Protein AF-A0A0D1L1V8-F1 (afdb_monomer_lite)

InterPro domains:
  IPR001387 Cro/C1-type, helix-turn-helix domain [PS50943] (7-38)

pLDDT: mean 71.62, std 12.86, range [29.0, 87.25]

Foldseek 3Di:
DPPLVVVVVCVVVCVDVDDAPVNQLVVCVVVVNDNVCSQVVCVVVVHHDPVRVVVVVVVVVVVVVVVLVPDPVNVVVVLVVVVVVVCVVCVVVCVPCVPVVCVVVVVVVVVVVVVQVVVCVPVVVNVSVVVVVVVVVLVVVCVVDVVSVSVVVVVVVDPVVPQDPVSVVVVVVVVQVVVCVVVVHDGPVRDDDDDDDDDD

Sequence (200 aa):
MANQTHTLCQIENNRNKQPDYDTLYKIFQKLGIEEERIEDYLDHFGYWSPEKWEHAEAEAQKERQKQLYNDPSYIERELKYLDNDVVSRNRSRISNNGFDLIKEKSNEYMGEVAEVLENIVYEPSGKGFEIVSGLNKLTGEMILNKQLFNFTSKLFNSDLPRLDEQGMLKVLKTVIEETNRINKEKTAFGKPKKLSHLKV

Organism: Bacillus subtilis (NCBI:txid1423)

Radius of gyration: 30.21 Å; chains: 1; bounding box: 62×62×76 Å

Structure (mmCIF, N/CA/C/O backbone):
data_AF-A0A0D1L1V8-F1
#
_entry.id   AF-A0A0D1L1V8-F1
#
loop_
_atom_site.group_PDB
_atom_site.id
_atom_site.type_symbol
_atom_site.label_atom_id
_atom_site.label_alt_id
_atom_site.label_comp_id
_atom_site.label_asym_id
_atom_site.label_entity_id
_atom_site.label_seq_id
_atom_site.pdbx_PDB_ins_code
_atom_site.Cartn_x
_atom_site.Cartn_y
_atom_site.Cartn_z
_atom_site.occupancy
_atom_site.B_iso_or_equiv
_atom_site.auth_seq_id
_atom_site.auth_comp_id
_atom_site.auth_asym_id
_atom_site.auth_atom_id
_atom_site.pdbx_PDB_model_num
ATOM 1 N N . MET A 1 1 ? 18.959 6.916 -57.633 1.00 43.72 1 MET A N 1
ATOM 2 C CA . MET A 1 1 ? 20.253 6.354 -57.176 1.00 43.72 1 MET A CA 1
ATOM 3 C C . MET A 1 1 ? 21.338 7.406 -56.886 1.00 43.72 1 MET A C 1
ATOM 5 O O . MET A 1 1 ? 22.269 7.067 -56.176 1.00 43.72 1 MET A O 1
ATOM 9 N N . ALA A 1 2 ? 21.229 8.670 -57.331 1.00 43.06 2 ALA A N 1
ATOM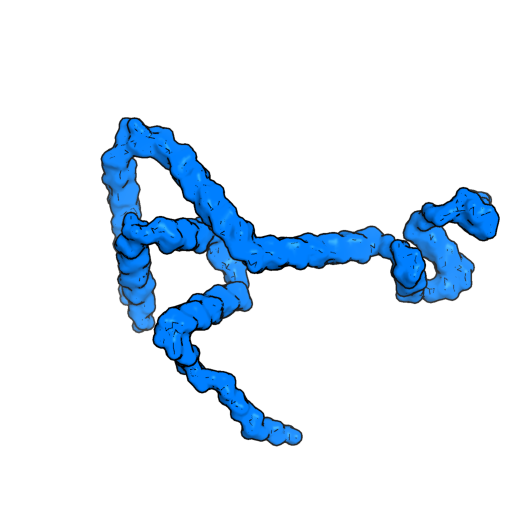 10 C CA . ALA A 1 2 ? 22.287 9.684 -57.155 1.00 43.06 2 ALA A CA 1
ATOM 11 C C . ALA A 1 2 ? 22.469 10.257 -55.724 1.00 43.06 2 ALA A C 1
ATOM 13 O O . ALA A 1 2 ? 23.557 10.712 -55.391 1.00 43.06 2 ALA A O 1
ATOM 14 N N . ASN A 1 3 ? 21.451 10.209 -54.855 1.00 52.06 3 ASN A N 1
ATOM 15 C CA . ASN A 1 3 ? 21.513 10.860 -53.532 1.00 52.06 3 ASN A CA 1
ATOM 16 C C . ASN A 1 3 ? 22.303 10.096 -52.456 1.00 52.06 3 ASN A C 1
ATOM 18 O O . ASN A 1 3 ? 22.730 10.704 -51.486 1.00 52.06 3 ASN A O 1
ATOM 22 N N . GLN A 1 4 ? 22.495 8.782 -52.593 1.00 50.72 4 GLN A N 1
ATOM 23 C CA . GLN A 1 4 ? 23.016 7.946 -51.497 1.00 50.72 4 GLN A CA 1
ATOM 24 C C . GLN A 1 4 ? 24.534 7.724 -51.566 1.00 50.72 4 GLN A C 1
ATOM 26 O O . GLN A 1 4 ? 25.177 7.577 -50.531 1.00 50.72 4 GLN A O 1
ATOM 31 N N . THR A 1 5 ? 25.128 7.754 -52.764 1.00 56.59 5 THR A N 1
ATOM 32 C CA . THR A 1 5 ? 26.592 7.709 -52.951 1.00 56.59 5 THR A CA 1
ATOM 33 C C . THR A 1 5 ? 27.258 8.961 -52.375 1.00 56.59 5 THR A C 1
ATOM 35 O O . THR A 1 5 ? 28.349 8.901 -51.820 1.00 56.59 5 THR A O 1
ATOM 38 N N . HIS A 1 6 ? 26.551 10.092 -52.436 1.00 58.16 6 HIS A N 1
ATOM 39 C CA . HIS A 1 6 ? 26.976 11.356 -51.847 1.00 58.16 6 HIS A CA 1
ATOM 40 C C . HIS A 1 6 ? 27.086 11.276 -50.313 1.00 58.16 6 HIS A C 1
ATOM 42 O O . HIS A 1 6 ? 28.044 11.791 -49.746 1.00 58.16 6 HIS A O 1
ATOM 48 N N . THR A 1 7 ? 26.162 10.576 -49.645 1.00 59.59 7 THR A N 1
ATOM 49 C CA . THR A 1 7 ? 26.155 10.419 -48.181 1.00 59.59 7 THR A CA 1
ATOM 50 C C . THR A 1 7 ? 27.310 9.551 -47.679 1.00 59.59 7 THR A C 1
ATOM 52 O O . THR A 1 7 ? 27.953 9.915 -46.697 1.00 59.59 7 THR A O 1
ATOM 55 N N . LEU A 1 8 ? 27.633 8.453 -48.375 1.00 61.72 8 LEU A N 1
ATOM 56 C CA . LEU A 1 8 ? 28.762 7.586 -48.014 1.00 61.72 8 LEU A CA 1
ATOM 57 C C . LEU A 1 8 ? 30.096 8.339 -48.138 1.00 61.72 8 LEU A C 1
ATOM 59 O O . LEU A 1 8 ? 30.871 8.393 -47.186 1.00 61.72 8 LEU A O 1
ATOM 63 N N . CYS A 1 9 ? 30.301 9.046 -49.256 1.00 60.50 9 CYS A N 1
ATOM 64 C CA . CYS A 1 9 ? 31.481 9.887 -49.444 1.00 60.50 9 CYS A CA 1
ATOM 65 C C . CYS A 1 9 ? 31.561 11.035 -48.424 1.00 60.50 9 CYS A C 1
ATOM 67 O O . CYS A 1 9 ? 32.656 11.474 -48.084 1.00 60.50 9 CYS A O 1
ATOM 69 N N . GLN A 1 10 ? 30.436 11.562 -47.930 1.00 65.38 10 GLN A N 1
ATOM 70 C CA . GLN A 1 10 ? 30.446 12.582 -46.877 1.00 65.38 10 GLN A CA 1
ATOM 71 C C . GLN A 1 10 ? 30.872 12.025 -45.515 1.00 65.38 10 GLN A C 1
ATOM 73 O O . GLN A 1 10 ? 31.539 12.741 -44.768 1.00 65.38 10 GLN A O 1
ATOM 78 N N . ILE A 1 11 ? 30.519 10.778 -45.200 1.00 64.75 11 ILE A N 1
ATOM 79 C CA . ILE A 1 11 ? 30.958 10.094 -43.977 1.00 64.75 11 ILE A CA 1
ATOM 80 C C . ILE A 1 11 ? 32.455 9.763 -44.076 1.00 64.75 11 ILE A C 1
ATOM 82 O O . ILE A 1 11 ? 33.219 10.144 -43.194 1.00 64.75 11 ILE A O 1
ATOM 86 N N . GLU A 1 12 ? 32.901 9.170 -45.188 1.00 67.06 12 GLU A N 1
ATOM 87 C CA . GLU A 1 12 ? 34.315 8.823 -45.425 1.00 67.06 12 GLU A CA 1
ATOM 88 C C . GLU A 1 12 ? 35.240 10.050 -45.416 1.00 67.06 12 GLU A C 1
ATOM 90 O O . GLU A 1 12 ? 36.349 10.000 -44.888 1.00 67.06 12 GLU A O 1
ATOM 95 N N . ASN A 1 13 ? 34.768 11.188 -45.939 1.00 68.56 13 ASN A N 1
ATOM 96 C CA . ASN A 1 13 ? 35.508 12.455 -45.925 1.00 68.56 13 ASN A CA 1
ATOM 97 C C . ASN A 1 13 ? 35.309 13.274 -44.637 1.00 68.56 13 ASN A C 1
ATOM 99 O O . ASN A 1 13 ? 35.667 14.454 -44.600 1.00 68.56 13 ASN A O 1
ATOM 103 N N . ASN A 1 14 ? 34.720 12.687 -43.588 1.00 62.44 14 ASN A N 1
ATOM 104 C CA . ASN A 1 14 ? 34.533 13.310 -42.274 1.00 62.44 14 ASN A CA 1
ATOM 105 C C . ASN A 1 14 ? 33.688 14.609 -42.299 1.00 62.44 14 ASN A C 1
ATOM 107 O O . ASN A 1 14 ? 33.800 15.473 -41.421 1.00 62.44 14 ASN A O 1
ATOM 111 N N . ARG A 1 15 ? 32.852 14.768 -43.336 1.00 65.81 15 ARG A N 1
ATOM 112 C CA . ARG A 1 15 ? 31.929 15.900 -43.537 1.00 65.81 15 ARG A CA 1
ATOM 113 C C . ARG A 1 15 ? 30.574 15.667 -42.874 1.00 65.81 15 ARG A C 1
ATOM 115 O O . ARG A 1 15 ? 29.926 16.639 -42.504 1.00 65.81 15 ARG A O 1
ATOM 122 N N . ASN A 1 16 ? 30.175 14.409 -42.688 1.00 66.06 16 ASN A N 1
ATOM 123 C CA . ASN A 1 16 ? 29.050 14.025 -41.843 1.00 66.06 16 ASN A CA 1
ATOM 124 C C . ASN A 1 16 ? 29.568 13.250 -40.622 1.00 66.06 16 ASN A C 1
ATOM 126 O O . ASN A 1 16 ? 29.904 12.075 -40.729 1.00 66.06 16 ASN A O 1
ATOM 130 N N . LYS A 1 17 ? 29.675 13.937 -39.479 1.00 62.56 17 LYS A N 1
ATOM 131 C CA . LYS A 1 17 ? 30.285 13.399 -38.249 1.00 62.56 17 LYS A CA 1
ATOM 132 C C . LYS A 1 17 ? 29.305 12.639 -37.351 1.00 62.56 17 LYS A C 1
ATOM 134 O O . LYS A 1 17 ? 29.746 12.008 -36.398 1.00 62.56 17 LYS A O 1
ATOM 139 N N . GLN A 1 18 ? 28.005 12.736 -37.624 1.00 68.19 18 GLN A N 1
ATOM 140 C CA . GLN A 1 18 ? 26.939 12.089 -36.854 1.00 68.19 18 GLN A CA 1
ATOM 141 C C . GLN A 1 18 ? 25.838 11.608 -37.810 1.00 68.19 18 GLN A C 1
ATOM 143 O O . GLN A 1 18 ? 24.783 12.235 -37.904 1.00 68.19 18 GLN A O 1
ATOM 148 N N . PRO A 1 19 ? 26.096 10.549 -38.592 1.00 74.12 19 PRO A N 1
ATOM 149 C CA . PRO A 1 19 ? 25.052 9.931 -39.398 1.00 74.12 19 PRO A CA 1
ATOM 150 C C . PRO A 1 19 ? 23.972 9.323 -38.490 1.00 74.12 19 PRO A C 1
ATOM 152 O O . PRO A 1 19 ? 24.285 8.718 -37.470 1.00 74.12 19 PRO A O 1
ATOM 155 N N . ASP A 1 20 ? 22.702 9.495 -38.854 1.00 77.88 20 ASP A N 1
ATOM 156 C CA . ASP A 1 20 ? 21.581 8.886 -38.132 1.00 77.88 20 ASP A CA 1
ATOM 157 C C . ASP A 1 20 ? 21.538 7.354 -38.301 1.00 77.88 20 ASP A C 1
ATOM 159 O O . ASP A 1 20 ? 22.149 6.787 -39.216 1.00 77.88 20 ASP A O 1
ATOM 163 N N . TYR A 1 21 ? 20.807 6.685 -37.399 1.00 80.56 21 TYR A N 1
ATOM 164 C CA . TYR A 1 21 ? 20.661 5.225 -37.364 1.00 80.56 21 TYR A CA 1
ATOM 165 C C . TYR A 1 21 ? 20.204 4.663 -38.720 1.00 80.56 21 TYR A C 1
ATOM 167 O O . TYR A 1 21 ? 20.833 3.744 -39.239 1.00 80.56 21 TYR A O 1
ATOM 175 N N . ASP A 1 22 ? 19.189 5.261 -39.352 1.00 80.88 22 ASP A N 1
ATOM 176 C CA . ASP A 1 22 ? 18.642 4.802 -40.638 1.00 80.88 22 ASP A CA 1
ATOM 177 C C . ASP A 1 22 ? 19.660 4.896 -41.779 1.00 80.88 22 ASP A C 1
ATOM 179 O O . ASP A 1 22 ? 19.696 4.057 -42.687 1.00 80.88 22 ASP A O 1
ATOM 183 N N . THR A 1 23 ? 20.478 5.946 -41.762 1.00 79.25 23 THR A N 1
ATOM 184 C CA . THR A 1 23 ? 21.546 6.165 -42.731 1.00 79.25 23 THR A CA 1
ATOM 185 C C . THR A 1 23 ? 22.629 5.107 -42.574 1.00 79.25 23 THR A C 1
ATOM 187 O O . THR A 1 23 ? 23.043 4.522 -43.576 1.00 79.25 23 THR A O 1
ATOM 190 N N . LEU A 1 24 ? 23.051 4.811 -41.344 1.00 81.44 24 LEU A N 1
ATOM 191 C CA . LEU A 1 24 ? 24.026 3.755 -41.077 1.00 81.44 24 LEU A CA 1
ATOM 192 C C . LEU A 1 24 ? 23.462 2.369 -41.403 1.00 81.44 24 LEU A C 1
ATOM 194 O O . LEU A 1 24 ? 24.117 1.602 -42.102 1.00 81.44 24 LEU A O 1
ATOM 198 N N . TYR A 1 25 ? 22.225 2.073 -41.016 1.00 83.56 25 TYR A N 1
ATOM 199 C CA . TYR A 1 25 ? 21.565 0.801 -41.305 1.00 83.56 25 TYR A CA 1
ATOM 200 C C . TYR A 1 25 ? 21.569 0.485 -42.810 1.00 83.56 25 TYR A C 1
ATOM 202 O O . TYR A 1 25 ? 22.018 -0.578 -43.243 1.00 83.56 25 TYR A O 1
ATOM 210 N N . LYS A 1 26 ? 21.198 1.466 -43.644 1.00 83.44 26 LYS A N 1
ATOM 211 C CA . LYS A 1 26 ? 21.222 1.346 -45.115 1.00 83.44 26 LYS A CA 1
ATOM 212 C C . LYS A 1 26 ? 22.632 1.187 -45.689 1.00 83.44 26 LYS A C 1
ATOM 214 O O . LYS A 1 26 ? 22.791 0.603 -46.762 1.00 83.44 26 LYS A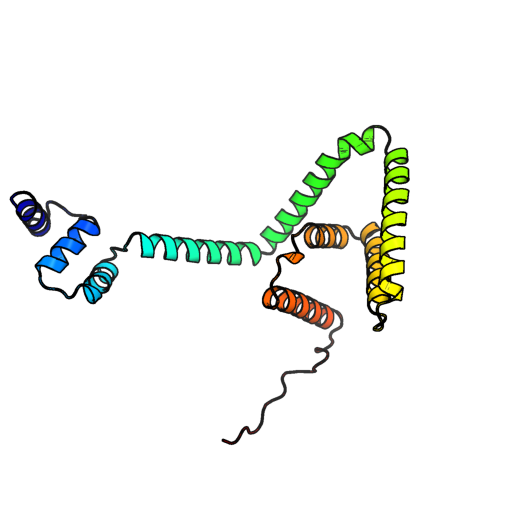 O 1
ATOM 219 N N . ILE A 1 27 ? 23.652 1.731 -45.026 1.00 83.31 27 ILE A N 1
ATOM 220 C CA . ILE A 1 27 ? 25.057 1.560 -45.420 1.00 83.31 27 ILE A CA 1
ATOM 221 C C . ILE A 1 27 ? 25.511 0.132 -45.118 1.00 83.31 27 ILE A C 1
ATOM 223 O O . ILE A 1 27 ? 26.043 -0.529 -46.007 1.00 83.31 27 ILE A O 1
ATOM 227 N N . PHE A 1 28 ? 25.245 -0.368 -43.911 1.00 83.38 28 PHE A N 1
ATOM 228 C CA . PHE A 1 28 ? 25.599 -1.725 -43.492 1.00 83.38 28 PHE A CA 1
ATOM 229 C C . PHE A 1 28 ? 24.910 -2.791 -44.362 1.00 83.38 28 PHE A C 1
ATOM 231 O O . PHE A 1 28 ? 25.573 -3.731 -44.803 1.00 83.38 28 PHE A O 1
ATOM 238 N N . GLN A 1 29 ? 23.638 -2.583 -44.733 1.00 85.44 29 GLN A N 1
ATOM 239 C CA . GLN A 1 29 ? 22.932 -3.439 -45.698 1.00 85.44 29 GLN A CA 1
ATOM 240 C C . GLN A 1 29 ? 23.654 -3.503 -47.054 1.00 85.44 29 GLN A C 1
ATOM 242 O O . GLN A 1 29 ? 23.808 -4.571 -47.642 1.00 85.44 29 GLN A O 1
ATOM 247 N N . LYS A 1 30 ? 24.137 -2.363 -47.564 1.00 82.88 30 LYS A N 1
ATOM 248 C CA . LYS A 1 30 ? 24.851 -2.301 -48.852 1.00 82.88 30 LYS A CA 1
ATOM 249 C C . LYS A 1 30 ? 26.265 -2.867 -48.803 1.00 82.88 30 LYS A C 1
ATOM 251 O O . LYS A 1 30 ? 26.760 -3.314 -49.832 1.00 82.88 30 LYS A O 1
ATOM 256 N N . LEU A 1 31 ? 26.900 -2.845 -47.634 1.00 82.19 31 LEU A N 1
ATOM 257 C CA . LEU A 1 31 ? 28.186 -3.501 -47.394 1.00 82.19 31 LEU A CA 1
ATOM 258 C C . LEU A 1 31 ? 28.056 -5.033 -47.321 1.00 82.19 31 LEU A C 1
ATOM 260 O O . LEU A 1 31 ? 29.070 -5.719 -47.224 1.00 82.19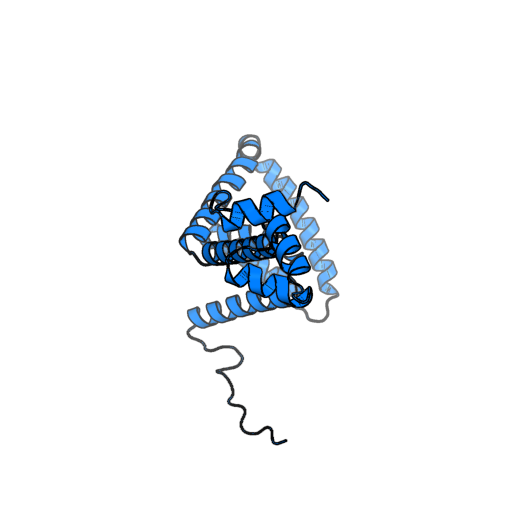 31 LEU A O 1
ATOM 264 N N . GLY A 1 32 ? 26.832 -5.568 -47.411 1.00 83.12 32 GLY A N 1
ATOM 265 C CA . GLY A 1 32 ? 26.564 -7.004 -47.422 1.00 83.12 32 GLY A CA 1
ATOM 266 C C . GLY A 1 32 ? 26.578 -7.634 -46.033 1.00 83.12 32 GLY A C 1
ATOM 267 O O . GLY A 1 32 ? 26.786 -8.838 -45.918 1.00 83.12 32 GLY A O 1
ATOM 268 N N . ILE A 1 33 ? 26.392 -6.832 -44.982 1.00 85.50 33 ILE A N 1
ATOM 269 C CA . ILE A 1 33 ? 26.249 -7.346 -43.621 1.00 85.50 33 ILE A CA 1
ATOM 270 C C . ILE A 1 33 ? 24.843 -7.931 -43.484 1.00 85.50 33 ILE A C 1
ATOM 272 O O . ILE A 1 33 ? 23.864 -7.314 -43.902 1.00 85.50 33 ILE A O 1
ATOM 276 N N . GLU A 1 34 ? 24.760 -9.136 -42.925 1.00 85.06 34 GLU A N 1
ATOM 277 C CA . GLU A 1 34 ? 23.497 -9.827 -42.660 1.00 85.06 34 GLU A CA 1
ATOM 278 C C . GLU A 1 34 ? 22.595 -8.956 -41.786 1.00 85.06 34 GLU A C 1
ATOM 280 O O . GLU A 1 34 ? 23.047 -8.448 -40.762 1.00 85.06 34 GLU A O 1
ATOM 285 N N . GLU A 1 35 ? 21.331 -8.796 -42.184 1.00 80.75 35 GLU A N 1
ATOM 286 C CA . GLU A 1 35 ? 20.365 -7.885 -41.552 1.00 80.75 35 GLU A CA 1
ATOM 287 C C . GLU A 1 35 ? 20.245 -8.109 -40.038 1.00 80.75 35 GLU A C 1
ATOM 289 O O . GLU A 1 35 ? 20.251 -7.152 -39.266 1.00 80.75 35 GLU A O 1
ATOM 294 N N . GLU A 1 36 ? 20.279 -9.376 -39.619 1.00 83.31 36 GLU A N 1
ATOM 295 C CA . GLU A 1 36 ? 20.257 -9.809 -38.216 1.00 83.31 36 GLU A CA 1
ATOM 296 C C . GLU A 1 36 ? 21.451 -9.294 -37.397 1.00 83.31 36 GLU A C 1
ATOM 298 O O . GLU A 1 36 ? 21.355 -9.151 -36.184 1.00 83.31 36 GLU A O 1
ATOM 303 N N . ARG A 1 37 ? 22.580 -8.994 -38.047 1.00 82.56 37 ARG A N 1
ATOM 304 C CA . ARG A 1 37 ? 23.826 -8.561 -37.398 1.00 82.56 37 ARG A CA 1
ATOM 305 C C . ARG A 1 37 ? 24.032 -7.055 -37.448 1.00 82.56 37 ARG A C 1
ATOM 307 O O . ARG A 1 37 ? 24.871 -6.535 -36.717 1.00 82.56 37 ARG A O 1
ATOM 314 N N . ILE A 1 38 ? 23.311 -6.347 -38.319 1.00 83.44 38 ILE A N 1
ATOM 315 C CA . ILE A 1 38 ? 23.458 -4.895 -38.490 1.00 83.44 38 ILE A CA 1
ATOM 316 C C . ILE A 1 38 ? 23.168 -4.175 -37.173 1.00 83.44 38 ILE A C 1
ATOM 318 O O . ILE A 1 38 ? 23.932 -3.293 -36.786 1.00 83.44 38 ILE A O 1
ATOM 322 N N . GLU A 1 39 ? 22.118 -4.585 -36.461 1.00 80.69 39 GLU A N 1
ATOM 323 C CA . GLU A 1 39 ? 21.771 -4.015 -35.158 1.00 80.69 39 GLU A CA 1
ATOM 324 C C . GLU A 1 39 ? 22.901 -4.141 -34.132 1.00 80.69 39 GLU A C 1
ATOM 326 O O . GLU A 1 39 ? 23.194 -3.167 -33.441 1.00 80.69 39 GLU A O 1
ATOM 331 N N . ASP A 1 40 ? 23.564 -5.297 -34.056 1.00 81.62 40 ASP A N 1
ATOM 332 C CA . ASP A 1 40 ? 24.667 -5.531 -33.115 1.00 81.62 40 ASP A CA 1
ATOM 333 C C . ASP A 1 40 ? 25.860 -4.616 -33.405 1.00 81.62 40 ASP A C 1
ATOM 335 O O . ASP A 1 40 ? 26.500 -4.087 -32.492 1.00 81.62 40 ASP A O 1
ATOM 339 N N . TYR A 1 41 ? 26.156 -4.394 -34.688 1.00 81.38 41 TYR A N 1
ATOM 340 C CA . TYR A 1 41 ? 27.206 -3.465 -35.088 1.00 81.38 41 TYR A CA 1
ATOM 341 C C . TYR A 1 41 ? 26.841 -2.017 -34.760 1.00 81.38 41 TYR A C 1
ATOM 343 O O . TYR A 1 41 ? 27.686 -1.285 -34.249 1.00 81.38 41 TYR A O 1
ATOM 351 N N . LEU A 1 42 ? 25.605 -1.594 -35.031 1.00 83.06 42 LEU A N 1
ATOM 352 C CA . LEU A 1 42 ? 25.153 -0.234 -34.725 1.00 83.06 42 LEU A CA 1
ATOM 353 C C . LEU A 1 42 ? 25.165 0.037 -33.216 1.00 83.06 42 LEU A C 1
ATOM 355 O O . LEU A 1 42 ? 25.657 1.084 -32.793 1.00 83.06 42 LEU A O 1
ATOM 359 N N . ASP A 1 43 ? 24.735 -0.936 -32.413 1.00 79.56 43 ASP A N 1
ATOM 360 C CA . ASP A 1 43 ? 24.774 -0.885 -30.950 1.00 79.56 43 ASP A CA 1
ATOM 361 C C . ASP A 1 43 ? 26.215 -0.747 -30.428 1.00 79.56 43 ASP A C 1
ATOM 363 O O . ASP A 1 43 ? 26.503 0.121 -29.605 1.00 79.56 43 ASP A O 1
ATOM 367 N N . HIS A 1 44 ? 27.166 -1.501 -31.000 1.00 81.19 44 HIS A N 1
ATOM 368 C CA . HIS A 1 44 ? 28.592 -1.385 -30.664 1.00 81.19 44 HIS A CA 1
ATOM 369 C C . HIS A 1 44 ? 29.157 0.029 -30.886 1.00 81.19 44 HIS A C 1
ATOM 371 O O . HIS A 1 44 ? 30.034 0.473 -30.142 1.00 81.19 44 HIS A O 1
ATOM 377 N N . PHE A 1 45 ? 28.648 0.751 -31.887 1.00 78.19 45 PHE A N 1
ATOM 378 C CA . PHE A 1 45 ? 29.028 2.137 -32.172 1.00 78.19 45 PHE A CA 1
ATOM 379 C C . PHE A 1 45 ? 28.168 3.182 -31.437 1.00 78.19 45 PHE A C 1
ATOM 381 O O . PHE A 1 45 ? 28.372 4.380 -31.642 1.00 78.19 45 PHE A O 1
ATOM 388 N N . GLY A 1 46 ? 27.244 2.758 -30.569 1.00 72.62 46 GLY A N 1
ATOM 389 C CA . GLY A 1 46 ? 26.380 3.637 -29.777 1.00 72.62 46 GLY A CA 1
ATOM 390 C C . GLY A 1 46 ? 25.156 4.176 -30.523 1.00 72.62 46 GLY A C 1
ATOM 391 O O . GLY A 1 46 ? 24.567 5.164 -30.088 1.00 72.62 46 GLY A O 1
ATOM 392 N N . TYR A 1 47 ? 24.771 3.554 -31.641 1.00 79.00 47 TYR A N 1
ATOM 393 C CA . TYR A 1 47 ? 23.578 3.904 -32.410 1.00 79.00 47 TYR A CA 1
ATOM 394 C C . TYR A 1 47 ? 22.467 2.897 -32.124 1.00 79.00 47 TYR A C 1
ATOM 396 O O . TYR A 1 47 ? 22.424 1.807 -32.689 1.00 79.00 47 TYR A O 1
ATOM 404 N N . TRP A 1 48 ? 21.552 3.270 -31.235 1.00 76.69 48 TRP A N 1
ATOM 405 C CA . TRP A 1 48 ? 20.395 2.444 -30.901 1.00 76.69 48 TRP A CA 1
ATOM 406 C C . TRP A 1 48 ? 19.231 2.705 -31.848 1.00 76.69 48 TRP A C 1
ATOM 408 O O . TRP A 1 48 ? 18.987 3.846 -32.249 1.00 76.69 48 TRP A O 1
ATOM 418 N N . SER A 1 49 ? 18.486 1.644 -32.156 1.00 76.19 49 SER A N 1
ATOM 419 C CA . SER A 1 49 ? 17.197 1.776 -32.823 1.00 76.19 49 SER A CA 1
ATOM 420 C C . SER A 1 49 ? 16.213 2.536 -31.923 1.00 76.19 49 SER A C 1
ATOM 422 O O . SER A 1 49 ? 16.356 2.516 -30.693 1.00 76.19 49 SER A O 1
ATOM 424 N N . PRO A 1 50 ? 15.198 3.200 -32.501 1.00 72.69 50 PRO A N 1
ATOM 425 C CA . PRO A 1 50 ? 14.135 3.836 -31.724 1.00 72.69 50 PRO A CA 1
ATOM 426 C C . PRO A 1 50 ? 13.476 2.878 -30.717 1.00 72.69 50 PRO A C 1
ATOM 428 O O . PRO A 1 50 ? 13.254 3.249 -29.569 1.00 72.69 50 PRO A O 1
ATOM 431 N N . GLU A 1 51 ? 13.263 1.617 -31.102 1.00 72.69 51 GLU A N 1
ATOM 432 C CA . GLU A 1 51 ? 12.681 0.589 -30.228 1.00 72.69 51 GLU A CA 1
ATOM 433 C C . GLU A 1 51 ? 13.589 0.247 -29.033 1.00 72.69 51 GLU A C 1
ATOM 435 O O . GLU A 1 51 ? 13.115 0.140 -27.898 1.00 72.69 51 GLU A O 1
ATOM 440 N N . LYS A 1 52 ? 14.910 0.132 -29.246 1.00 72.94 52 LYS A N 1
ATOM 441 C CA . LYS A 1 52 ? 15.880 -0.066 -28.153 1.00 72.94 52 LYS A CA 1
ATOM 442 C C . LYS A 1 52 ? 15.929 1.142 -27.211 1.00 72.94 52 LYS A C 1
ATOM 444 O O . LYS A 1 52 ? 16.039 0.953 -25.999 1.00 72.94 52 LYS A O 1
ATOM 449 N N . TRP A 1 53 ? 15.811 2.362 -27.740 1.00 72.00 53 TRP A N 1
ATOM 450 C CA . TRP A 1 53 ? 15.720 3.589 -26.939 1.00 72.00 53 TRP A CA 1
ATOM 451 C C . TRP A 1 53 ? 14.497 3.590 -26.024 1.00 72.00 53 TRP A C 1
ATOM 453 O O . TRP A 1 53 ? 14.637 3.806 -24.820 1.00 72.00 53 TRP A O 1
ATOM 463 N N . GLU A 1 54 ? 13.318 3.295 -26.570 1.00 71.31 54 GLU A N 1
ATOM 464 C CA . GLU A 1 54 ? 12.071 3.260 -25.802 1.00 71.31 54 GLU A CA 1
ATOM 465 C C . GLU A 1 54 ? 12.110 2.194 -24.699 1.00 71.31 54 GLU A C 1
ATOM 467 O O . GLU A 1 54 ? 11.729 2.458 -23.556 1.00 71.31 54 GLU A O 1
ATOM 472 N N . HIS A 1 55 ? 12.642 1.007 -24.999 1.00 71.38 55 HIS A N 1
ATOM 473 C CA . HIS A 1 55 ? 12.809 -0.053 -24.005 1.00 71.38 55 HIS A CA 1
ATOM 474 C C . HIS A 1 55 ? 13.799 0.321 -22.893 1.00 71.38 55 HIS A C 1
ATOM 476 O O . HIS A 1 55 ? 13.507 0.107 -21.712 1.00 71.38 55 HIS A O 1
ATOM 482 N N . ALA A 1 56 ? 14.954 0.889 -23.246 1.00 72.94 56 ALA A N 1
ATOM 483 C CA . ALA A 1 56 ? 15.956 1.318 -22.273 1.00 72.94 56 ALA A CA 1
ATOM 484 C C . ALA A 1 56 ? 15.432 2.452 -21.381 1.00 72.94 56 ALA A C 1
ATOM 486 O O . ALA A 1 56 ? 15.670 2.457 -20.171 1.00 72.94 56 ALA A O 1
ATOM 487 N N . GLU A 1 57 ? 14.676 3.391 -21.949 1.00 71.44 57 GLU A N 1
ATOM 488 C CA . GLU A 1 57 ? 14.067 4.488 -21.204 1.00 71.44 57 GLU A CA 1
ATOM 489 C C . GLU A 1 57 ? 12.947 4.002 -20.274 1.00 71.44 57 GLU A C 1
ATOM 491 O O . GLU A 1 57 ? 12.892 4.424 -19.114 1.00 71.44 57 GLU A O 1
ATOM 496 N N . ALA A 1 58 ? 12.120 3.053 -20.723 1.00 68.56 58 ALA A N 1
ATOM 497 C CA . ALA A 1 58 ? 11.093 2.421 -19.899 1.00 68.56 58 ALA A CA 1
ATOM 498 C C . ALA A 1 58 ? 11.695 1.649 -18.711 1.00 68.56 58 ALA A C 1
ATOM 500 O O . ALA A 1 58 ? 11.213 1.768 -17.579 1.00 68.56 58 ALA A O 1
ATOM 501 N N . GLU A 1 59 ? 12.774 0.895 -18.930 1.00 71.75 59 GLU A N 1
ATOM 502 C CA . GLU A 1 59 ? 13.486 0.190 -17.858 1.00 71.75 59 GLU A CA 1
ATOM 503 C C . GLU A 1 59 ? 14.193 1.166 -16.906 1.00 71.75 59 GLU A C 1
ATOM 505 O O . GLU A 1 59 ? 14.069 1.037 -15.685 1.00 71.75 59 GLU A O 1
ATOM 510 N N . ALA A 1 60 ? 14.837 2.216 -17.423 1.00 70.75 60 ALA A N 1
ATOM 511 C CA . ALA A 1 60 ? 15.417 3.272 -16.595 1.00 70.75 60 ALA A CA 1
ATOM 512 C C . ALA A 1 60 ? 14.348 4.007 -15.769 1.00 70.75 60 ALA A C 1
ATOM 514 O O . ALA A 1 60 ? 14.585 4.366 -14.615 1.00 70.75 60 ALA A O 1
ATOM 515 N N . GLN A 1 61 ? 13.150 4.215 -16.318 1.00 66.19 61 GLN A N 1
ATOM 516 C CA . GLN A 1 61 ? 12.030 4.813 -15.598 1.00 66.19 61 GLN A CA 1
ATOM 517 C C . GLN A 1 61 ? 11.496 3.889 -14.501 1.00 66.19 61 GLN A C 1
ATOM 519 O O . GLN A 1 61 ? 11.257 4.366 -13.389 1.00 66.19 61 GLN A O 1
ATOM 524 N N . LYS A 1 62 ? 11.361 2.583 -14.764 1.00 67.56 62 LYS A N 1
ATOM 525 C CA . LYS A 1 62 ? 11.029 1.592 -13.727 1.00 67.56 62 LYS A CA 1
ATOM 526 C C . LYS A 1 62 ? 12.068 1.581 -12.612 1.00 67.56 62 LYS A C 1
ATOM 528 O O . LYS A 1 62 ? 11.699 1.530 -11.442 1.00 67.56 62 LYS A O 1
ATOM 533 N N . GLU A 1 63 ? 13.349 1.643 -12.954 1.00 68.62 63 GLU A N 1
ATOM 534 C CA . GLU A 1 63 ? 14.429 1.618 -11.969 1.00 68.62 63 GLU A CA 1
ATOM 535 C C . GLU A 1 63 ? 14.462 2.902 -11.132 1.00 68.62 63 GLU A C 1
ATOM 537 O O . GLU A 1 63 ? 14.545 2.836 -9.906 1.00 68.62 63 GLU A O 1
ATOM 542 N N . ARG A 1 64 ? 14.256 4.070 -11.756 1.00 69.62 64 ARG A N 1
ATOM 543 C CA . ARG A 1 64 ? 14.055 5.336 -11.032 1.00 69.62 64 ARG A CA 1
ATOM 544 C C . ARG A 1 64 ? 12.863 5.252 -10.079 1.00 69.62 64 ARG A C 1
ATOM 546 O O . ARG A 1 64 ? 12.995 5.629 -8.921 1.00 69.62 64 ARG A O 1
ATOM 553 N N . GLN A 1 65 ? 11.724 4.714 -10.519 1.00 63.09 65 GLN A N 1
ATOM 554 C CA . GLN A 1 65 ? 10.561 4.530 -9.643 1.00 63.09 65 GLN A CA 1
ATOM 555 C C . GLN A 1 65 ? 10.876 3.604 -8.466 1.00 63.09 65 GLN A C 1
ATOM 557 O O . GLN A 1 65 ? 10.574 3.952 -7.328 1.00 63.09 65 GLN A O 1
ATOM 562 N N . LYS A 1 66 ? 11.533 2.463 -8.700 1.00 65.31 66 LYS A N 1
ATOM 563 C CA . LYS A 1 66 ? 11.967 1.562 -7.621 1.00 65.31 66 LYS A CA 1
ATOM 564 C C . LYS A 1 66 ? 12.873 2.273 -6.616 1.00 65.31 66 LYS A C 1
ATOM 566 O O . LYS A 1 66 ? 12.684 2.102 -5.417 1.00 65.31 66 LYS A O 1
ATOM 571 N N . GLN A 1 67 ? 13.824 3.080 -7.083 1.00 65.12 67 GLN A N 1
ATOM 572 C CA . GLN A 1 67 ? 14.720 3.848 -6.214 1.00 65.12 67 GLN A CA 1
ATOM 573 C C . GLN A 1 67 ? 13.967 4.904 -5.397 1.00 65.12 67 GLN A C 1
ATOM 575 O O . GLN A 1 67 ? 14.221 5.025 -4.202 1.00 65.12 67 GLN A O 1
ATOM 580 N N . LEU A 1 68 ? 12.997 5.599 -6.000 1.00 62.06 68 LEU A N 1
ATOM 581 C CA . LEU A 1 68 ? 12.116 6.532 -5.290 1.00 62.06 68 LEU A CA 1
ATOM 582 C C . LEU A 1 68 ? 11.281 5.828 -4.210 1.00 62.06 68 LEU A C 1
ATOM 584 O O . LEU A 1 68 ? 11.236 6.292 -3.077 1.00 62.06 68 LEU A O 1
ATOM 588 N N . TYR A 1 69 ? 10.661 4.687 -4.520 1.00 57.75 69 TYR A N 1
ATOM 589 C CA . TYR A 1 69 ? 9.863 3.936 -3.542 1.00 57.75 69 TYR A CA 1
ATOM 590 C C . TYR A 1 69 ? 10.702 3.257 -2.451 1.00 57.75 69 TYR A C 1
ATOM 592 O O . TYR A 1 69 ? 10.165 2.931 -1.397 1.00 57.75 69 TYR A O 1
ATOM 600 N N . ASN A 1 70 ? 12.002 3.062 -2.675 1.00 64.38 70 ASN A N 1
ATOM 601 C CA . ASN A 1 70 ? 12.929 2.541 -1.672 1.00 64.38 70 ASN A CA 1
ATOM 602 C C . ASN A 1 70 ? 13.559 3.644 -0.799 1.00 64.38 70 ASN A C 1
ATOM 604 O O . ASN A 1 70 ? 14.254 3.315 0.160 1.00 64.38 70 ASN A O 1
ATOM 608 N N . ASP A 1 71 ? 13.335 4.928 -1.105 1.00 66.62 71 ASP A N 1
ATOM 609 C CA . ASP A 1 71 ? 13.789 6.062 -0.295 1.00 66.62 71 ASP A CA 1
ATOM 610 C C . ASP A 1 71 ? 12.780 6.341 0.841 1.00 66.62 71 ASP A C 1
ATOM 612 O O . ASP A 1 71 ? 11.655 6.790 0.580 1.00 66.62 71 ASP A O 1
ATOM 616 N N . PRO A 1 72 ? 13.156 6.143 2.121 1.00 62.75 72 PRO A N 1
ATOM 617 C CA . PRO A 1 72 ? 12.273 6.418 3.255 1.00 62.75 72 PRO A CA 1
ATOM 618 C C . PRO A 1 72 ? 11.766 7.868 3.282 1.00 62.75 72 PRO A C 1
ATOM 620 O O . PRO A 1 72 ? 10.622 8.123 3.658 1.00 62.75 72 PRO A O 1
ATOM 623 N N . SER A 1 73 ? 12.580 8.822 2.815 1.00 72.00 73 SER A N 1
ATOM 624 C CA . SER A 1 73 ? 12.229 10.245 2.787 1.00 72.00 73 SER A CA 1
ATOM 625 C C . SER A 1 73 ? 11.174 10.580 1.728 1.00 72.00 73 SER A C 1
ATOM 627 O O . SER A 1 73 ? 10.471 11.590 1.834 1.00 72.00 73 SER A O 1
ATOM 629 N N . TYR A 1 74 ? 11.062 9.763 0.678 1.00 69.00 74 TYR A N 1
ATOM 630 C CA . TYR A 1 74 ? 10.016 9.892 -0.331 1.00 69.00 74 TYR A CA 1
ATOM 631 C C . TYR A 1 74 ? 8.674 9.414 0.231 1.00 69.00 74 TYR A C 1
ATOM 633 O O . TYR A 1 74 ? 7.693 10.154 0.166 1.00 69.00 74 TYR A O 1
ATOM 641 N N . ILE A 1 75 ? 8.653 8.245 0.883 1.00 62.91 75 ILE A N 1
ATOM 642 C CA . ILE A 1 75 ? 7.450 7.701 1.535 1.00 62.91 75 ILE A CA 1
ATOM 643 C C . ILE A 1 75 ? 6.930 8.666 2.611 1.00 62.91 75 ILE A C 1
ATOM 645 O O . ILE A 1 75 ? 5.736 8.959 2.659 1.00 62.91 75 ILE A O 1
ATOM 649 N N . GLU A 1 76 ? 7.814 9.219 3.444 1.00 65.25 76 GLU A N 1
ATOM 650 C CA . GLU A 1 76 ? 7.428 10.202 4.463 1.00 65.25 76 GLU A CA 1
ATOM 651 C C . GLU A 1 76 ? 6.837 11.486 3.859 1.00 65.25 76 GLU A C 1
ATOM 653 O O . GLU A 1 76 ? 5.850 12.023 4.374 1.00 65.25 76 GLU A O 1
ATOM 658 N N . ARG A 1 77 ? 7.399 11.973 2.744 1.00 70.62 77 ARG A N 1
ATOM 659 C CA . ARG A 1 77 ? 6.847 13.123 2.010 1.00 70.62 77 ARG A CA 1
ATOM 660 C C . ARG A 1 77 ? 5.472 12.807 1.434 1.00 70.62 77 ARG A C 1
ATOM 662 O O . ARG A 1 77 ? 4.549 13.596 1.622 1.00 70.62 77 ARG A O 1
ATOM 669 N N . GLU A 1 78 ? 5.318 11.657 0.793 1.00 66.94 78 GLU A N 1
ATOM 670 C CA . GLU A 1 78 ? 4.060 11.185 0.211 1.00 66.94 78 GLU A CA 1
ATOM 671 C C . GLU A 1 78 ? 2.943 11.089 1.274 1.00 66.94 78 GLU A C 1
ATOM 673 O O . GLU A 1 78 ? 1.829 11.576 1.059 1.00 66.94 78 GLU A O 1
ATOM 678 N N . LEU A 1 79 ? 3.251 10.543 2.458 1.00 65.12 79 LEU A N 1
ATOM 679 C CA . LEU A 1 79 ? 2.317 10.471 3.591 1.00 65.12 79 LEU A CA 1
ATOM 680 C C . LEU A 1 79 ? 1.918 11.864 4.107 1.00 65.12 79 LEU A C 1
ATOM 682 O O . LEU A 1 79 ? 0.767 12.076 4.488 1.00 65.12 79 LEU A O 1
ATOM 686 N N . LYS A 1 80 ? 2.840 12.834 4.093 1.00 67.00 80 LYS A N 1
ATOM 687 C CA . LYS A 1 80 ? 2.575 14.220 4.510 1.00 67.00 80 LYS A CA 1
ATOM 688 C C . LYS A 1 80 ? 1.679 14.977 3.521 1.00 67.00 80 LYS A C 1
ATOM 690 O O . LYS A 1 80 ? 0.868 15.798 3.946 1.00 67.00 80 LYS A O 1
ATOM 695 N N . TYR A 1 81 ? 1.808 14.721 2.219 1.00 63.44 81 TYR A N 1
ATOM 696 C CA . TYR A 1 81 ? 0.938 15.332 1.207 1.00 63.44 81 TYR A CA 1
ATOM 697 C C . TYR A 1 81 ? -0.496 14.795 1.270 1.00 63.44 81 TYR A C 1
ATOM 699 O O . TYR A 1 81 ? -1.429 15.584 1.138 1.00 63.44 81 TYR A O 1
ATOM 707 N N . LEU A 1 82 ? -0.683 13.500 1.558 1.00 59.22 82 LEU A N 1
ATOM 708 C CA . LEU A 1 82 ? -2.017 12.919 1.767 1.00 59.22 82 LEU A CA 1
ATOM 709 C C . LEU A 1 82 ? -2.789 13.617 2.897 1.00 59.22 82 LEU A C 1
ATOM 711 O O . LEU A 1 82 ? -3.976 13.903 2.754 1.00 59.22 82 LEU A O 1
ATOM 715 N N . ASP A 1 83 ? -2.096 13.918 3.999 1.00 57.50 83 ASP A N 1
ATOM 716 C CA . ASP A 1 83 ? -2.657 14.592 5.176 1.00 57.50 83 ASP A CA 1
ATOM 717 C C . ASP A 1 83 ? -3.223 15.979 4.801 1.00 57.50 83 ASP A C 1
ATOM 719 O O . ASP A 1 83 ? -4.316 16.359 5.214 1.00 57.50 83 ASP A O 1
ATOM 723 N N . ASN A 1 84 ? -2.537 16.713 3.917 1.00 60.56 84 ASN A N 1
ATOM 724 C CA . ASN A 1 84 ? -3.014 18.009 3.423 1.00 60.56 84 ASN A CA 1
ATOM 725 C C . ASN A 1 84 ? -4.229 17.893 2.490 1.00 60.56 84 ASN A C 1
ATOM 727 O O . ASN A 1 84 ? -5.100 18.765 2.513 1.00 60.56 84 ASN A O 1
ATOM 731 N N . ASP A 1 85 ? -4.297 16.834 1.685 1.00 58.84 85 ASP A N 1
ATOM 732 C CA . ASP A 1 85 ? -5.299 16.672 0.629 1.00 58.84 85 ASP A CA 1
ATOM 733 C C . ASP A 1 85 ? -6.647 16.146 1.158 1.00 58.84 85 ASP A C 1
ATOM 735 O O . ASP A 1 85 ? -7.720 16.563 0.719 1.00 58.84 85 ASP A O 1
ATOM 739 N N . VAL A 1 86 ? -6.615 15.279 2.174 1.00 58.38 86 VAL A N 1
ATOM 740 C CA . VAL A 1 86 ? -7.821 14.851 2.906 1.00 58.38 86 VAL A CA 1
ATOM 741 C C . VAL A 1 86 ? -8.399 16.017 3.711 1.00 58.38 86 VAL A C 1
ATOM 743 O O . VAL A 1 86 ? -9.614 16.242 3.722 1.00 58.38 86 VAL A O 1
ATOM 746 N N . VAL A 1 87 ? -7.528 16.796 4.358 1.00 57.06 87 VAL A N 1
ATOM 747 C CA . VAL A 1 87 ? -7.928 17.968 5.138 1.00 57.06 87 VAL A CA 1
ATOM 748 C C . VAL A 1 87 ? -8.507 19.063 4.240 1.00 57.06 87 VAL A C 1
ATOM 750 O O . VAL A 1 87 ? -9.459 19.720 4.656 1.00 57.06 87 VAL A O 1
ATOM 753 N N . SER A 1 88 ? -7.985 19.269 3.026 1.00 58.38 88 SER A N 1
ATOM 754 C CA . SER A 1 88 ? -8.494 20.280 2.089 1.00 58.38 88 SER A CA 1
ATOM 755 C C . SER A 1 88 ? -9.863 19.901 1.508 1.00 58.38 88 SER A C 1
ATOM 757 O O . SER A 1 88 ? -10.762 20.744 1.493 1.00 58.38 88 SER A O 1
ATOM 759 N N . ARG A 1 89 ? -10.066 18.632 1.121 1.00 57.78 89 ARG A N 1
ATOM 760 C CA . ARG A 1 89 ? -11.335 18.140 0.549 1.00 57.78 89 ARG A CA 1
ATOM 761 C C . ARG A 1 89 ? -12.508 18.180 1.527 1.00 57.78 89 ARG A C 1
ATOM 763 O O . ARG A 1 89 ? -13.637 18.429 1.114 1.00 57.78 89 ARG A O 1
ATOM 770 N N . ASN A 1 90 ? -12.250 17.970 2.817 1.00 58.16 90 ASN A N 1
ATOM 771 C CA . ASN A 1 90 ? -13.306 17.897 3.830 1.00 58.16 90 ASN A CA 1
ATOM 772 C C . ASN A 1 90 ? -13.492 19.194 4.636 1.00 58.16 90 ASN A C 1
ATOM 774 O O . ASN A 1 90 ? -14.511 19.343 5.314 1.00 58.16 90 ASN A O 1
ATOM 778 N N . ARG A 1 91 ? -12.571 20.168 4.536 1.00 57.22 91 ARG A N 1
ATOM 779 C CA . ARG A 1 91 ? -12.624 21.428 5.308 1.00 57.22 91 ARG A CA 1
ATOM 780 C C . ARG A 1 91 ? -13.911 22.224 5.076 1.00 57.22 91 ARG A C 1
ATOM 782 O O . ARG A 1 91 ? -14.481 22.756 6.024 1.00 57.22 91 ARG A O 1
ATOM 789 N N . SER A 1 92 ? -14.386 22.274 3.833 1.00 53.28 92 SER A N 1
ATOM 790 C CA . SER A 1 92 ? -15.599 23.006 3.441 1.00 53.28 92 SER A CA 1
ATOM 791 C C . SER A 1 92 ? -16.895 22.352 3.937 1.00 53.28 92 SER A C 1
ATOM 793 O O . SER A 1 92 ? -17.876 23.053 4.171 1.00 53.28 92 SER A O 1
ATOM 795 N N . ARG A 1 93 ? -16.905 21.028 4.145 1.00 53.06 93 ARG A N 1
ATOM 796 C CA . ARG A 1 93 ? -18.069 20.279 4.653 1.00 53.06 93 ARG A CA 1
ATOM 797 C C . ARG A 1 93 ? -18.121 20.230 6.180 1.00 53.06 93 ARG A C 1
ATOM 799 O O . ARG A 1 93 ? -19.194 20.374 6.755 1.00 53.06 93 ARG A O 1
ATOM 806 N N . ILE A 1 94 ? -16.967 20.110 6.840 1.00 56.50 94 ILE A N 1
ATOM 807 C CA . ILE A 1 94 ? -16.869 20.108 8.310 1.00 56.50 94 ILE A CA 1
ATOM 808 C C . ILE A 1 94 ? -17.241 21.484 8.891 1.00 56.50 94 ILE A C 1
ATOM 810 O O . ILE A 1 94 ? -17.879 21.553 9.939 1.00 56.50 94 ILE A O 1
ATOM 814 N N . SER A 1 95 ? -16.896 22.573 8.191 1.00 56.59 95 SER A N 1
ATOM 815 C CA . SER A 1 95 ? -17.106 23.953 8.655 1.00 56.59 95 SER A CA 1
ATOM 816 C C . SER A 1 95 ? -18.571 24.405 8.717 1.00 56.59 95 SER A C 1
ATOM 818 O O . SER A 1 95 ? -18.841 25.395 9.391 1.00 56.59 95 SER A O 1
ATOM 820 N N . ASN A 1 96 ? -19.498 23.735 8.020 1.00 56.47 96 ASN A N 1
ATOM 821 C CA . ASN A 1 96 ? -20.862 24.249 7.839 1.00 56.47 96 ASN A CA 1
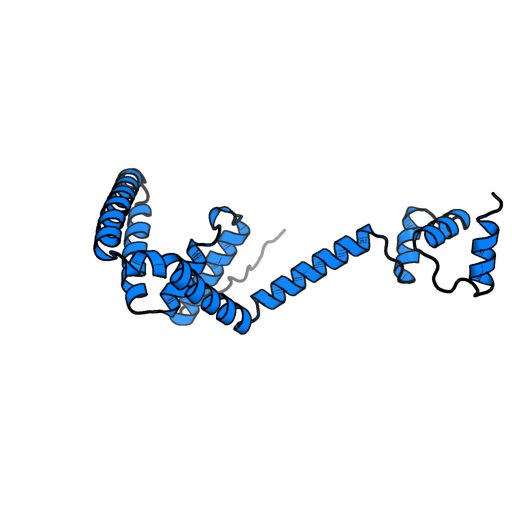ATOM 822 C C . ASN A 1 96 ? -21.954 23.473 8.590 1.00 56.47 96 ASN A C 1
ATOM 824 O O . ASN A 1 96 ? -22.978 24.083 8.848 1.00 56.47 96 ASN A O 1
ATOM 828 N N . ASN A 1 97 ? -21.757 22.184 8.923 1.00 59.88 97 ASN A N 1
ATOM 829 C CA . ASN A 1 97 ? -22.628 21.368 9.801 1.00 59.88 97 ASN A CA 1
ATOM 830 C C . ASN A 1 97 ? -22.018 19.963 10.024 1.00 59.88 97 ASN A C 1
ATOM 832 O O . ASN A 1 97 ? -22.564 18.939 9.610 1.00 59.88 97 ASN A O 1
ATOM 836 N N . GLY A 1 98 ? -20.848 19.884 10.667 1.00 59.78 98 GLY A N 1
ATOM 837 C CA . GLY A 1 98 ? -20.140 18.609 10.867 1.00 59.78 98 GLY A CA 1
ATOM 838 C C . GLY A 1 98 ? -20.947 17.522 11.600 1.00 59.78 98 GLY A C 1
ATOM 839 O O . GLY A 1 98 ? -20.725 16.340 11.362 1.00 59.78 98 GLY A O 1
ATOM 840 N N . PHE A 1 99 ? -21.913 17.901 12.444 1.00 62.47 99 PHE A N 1
ATOM 841 C CA . PHE A 1 99 ? -22.737 16.957 13.210 1.00 62.47 99 PHE A CA 1
ATOM 842 C C . PHE A 1 99 ? -23.754 16.197 12.340 1.00 62.47 99 PHE A C 1
ATOM 844 O O . PHE A 1 99 ? -23.934 14.993 12.519 1.00 62.47 99 PHE A O 1
ATOM 851 N N . ASP A 1 100 ? -24.365 16.871 11.361 1.00 69.12 100 ASP A N 1
ATOM 852 C CA . ASP A 1 100 ? -25.312 16.242 10.432 1.00 69.12 100 ASP A CA 1
ATOM 853 C C . ASP A 1 100 ? -24.594 15.267 9.496 1.00 69.12 100 ASP A C 1
ATOM 855 O O . ASP A 1 100 ? -25.072 14.155 9.286 1.00 69.12 100 ASP A O 1
ATOM 859 N N . LEU A 1 101 ? -23.393 15.632 9.027 1.00 68.69 101 LEU A N 1
ATOM 860 C CA . LEU A 1 101 ? -22.555 14.759 8.202 1.00 68.69 101 LEU A CA 1
ATOM 861 C C . LEU A 1 101 ? -22.115 13.502 8.961 1.00 68.69 101 LEU A C 1
ATOM 863 O O . LEU A 1 101 ? -22.126 12.411 8.397 1.00 68.69 101 LEU A O 1
ATOM 867 N N . ILE A 1 102 ? -21.739 13.644 10.238 1.00 73.38 102 ILE A N 1
ATOM 868 C CA . ILE A 1 102 ? -21.412 12.494 11.089 1.00 73.38 102 ILE A CA 1
ATOM 869 C C . ILE A 1 102 ? -22.630 11.581 11.196 1.00 73.38 102 ILE A C 1
ATOM 871 O O . ILE A 1 102 ? -22.494 10.378 11.001 1.00 73.38 102 ILE A O 1
ATOM 875 N N . LYS A 1 103 ? -23.816 12.130 11.472 1.00 74.31 103 LYS A N 1
ATOM 876 C CA . LYS A 1 103 ? -25.045 11.344 11.630 1.00 74.31 103 LYS A CA 1
ATOM 877 C C . LYS A 1 103 ? -25.456 10.625 10.341 1.00 74.31 103 LYS A C 1
ATOM 879 O O . LYS A 1 103 ? -25.768 9.439 10.388 1.00 74.31 103 LYS A O 1
ATOM 884 N N . GLU A 1 104 ? -25.429 11.323 9.210 1.00 76.56 104 GLU A N 1
ATOM 885 C CA . GLU A 1 104 ? -25.711 10.770 7.882 1.00 76.56 104 GLU A CA 1
ATOM 886 C C . GLU A 1 104 ? -24.755 9.617 7.557 1.00 76.56 104 GLU A C 1
ATOM 888 O O . GLU A 1 104 ? -25.199 8.493 7.327 1.00 76.56 104 GLU A O 1
ATOM 893 N N . LYS A 1 105 ? -23.441 9.863 7.652 1.00 76.94 105 LYS A N 1
ATOM 894 C CA . LYS A 1 105 ? -22.424 8.854 7.337 1.00 76.94 105 LYS A CA 1
ATOM 895 C C . LYS A 1 105 ? -22.399 7.697 8.324 1.00 76.94 105 LYS A C 1
ATOM 897 O O . LYS A 1 105 ? -22.139 6.571 7.926 1.00 76.94 105 LYS A O 1
ATOM 902 N N . SER A 1 106 ? -22.721 7.942 9.593 1.00 76.75 106 SER A N 1
ATOM 903 C CA . SER A 1 106 ? -22.830 6.872 10.589 1.00 76.75 106 SER A CA 1
ATOM 904 C C . SER A 1 106 ? -23.967 5.914 10.245 1.00 76.75 106 SER A C 1
ATOM 906 O O . SER A 1 106 ? -23.786 4.707 10.343 1.00 76.75 106 SER A O 1
ATOM 908 N N . ASN A 1 107 ? -25.121 6.429 9.815 1.00 78.06 107 ASN A N 1
ATOM 909 C CA . ASN A 1 107 ? -26.249 5.586 9.421 1.00 78.06 107 ASN A CA 1
ATOM 910 C C . ASN A 1 107 ? -25.953 4.788 8.144 1.00 78.06 107 ASN A C 1
ATOM 912 O O . ASN A 1 107 ? -26.257 3.600 8.096 1.00 78.06 107 ASN A O 1
ATOM 916 N N . GLU A 1 108 ? -25.339 5.427 7.144 1.00 78.44 108 GLU A N 1
ATOM 917 C CA . GLU A 1 108 ? -24.908 4.786 5.893 1.00 78.44 108 GLU A CA 1
ATOM 918 C C . GLU A 1 108 ? -23.922 3.642 6.170 1.00 78.44 108 GLU A C 1
ATOM 920 O O . GLU A 1 108 ? -24.205 2.490 5.846 1.00 78.44 108 GLU A O 1
ATOM 925 N N . TYR A 1 109 ? -22.828 3.921 6.886 1.00 79.38 109 TYR A N 1
ATOM 926 C CA . TYR A 1 109 ? -21.811 2.912 7.183 1.00 79.38 109 TYR A CA 1
ATOM 927 C C . TYR A 1 109 ? -22.311 1.806 8.115 1.00 79.38 109 TYR A C 1
ATOM 929 O O . TYR A 1 109 ? -21.895 0.661 7.970 1.00 79.38 109 TYR A O 1
ATOM 937 N N . MET A 1 110 ? -23.210 2.100 9.063 1.00 80.12 110 MET A N 1
ATOM 938 C CA . MET A 1 110 ? -23.819 1.045 9.883 1.00 80.12 110 MET A CA 1
ATOM 939 C C . MET A 1 110 ? -24.664 0.082 9.042 1.00 80.12 110 MET A C 1
ATOM 941 O O . MET A 1 110 ? -24.647 -1.116 9.319 1.00 80.12 110 MET A O 1
ATOM 945 N N . GLY A 1 111 ? -25.367 0.583 8.021 1.00 80.25 111 GLY A N 1
ATOM 946 C CA . GLY A 1 111 ? -26.109 -0.255 7.077 1.00 80.25 111 GLY A CA 1
ATOM 947 C C . GLY A 1 111 ? -25.187 -1.170 6.272 1.00 80.25 111 GLY A C 1
ATOM 948 O O . GLY A 1 111 ? -25.392 -2.380 6.249 1.00 80.25 111 GLY A O 1
ATOM 949 N N . GLU A 1 112 ? -24.122 -0.611 5.696 1.00 80.50 112 GLU A N 1
ATOM 950 C CA . GLU A 1 112 ? -23.129 -1.371 4.922 1.00 80.50 112 GLU A CA 1
ATOM 951 C C . GLU A 1 112 ? -22.415 -2.432 5.776 1.00 80.50 112 GLU A C 1
ATOM 953 O O . GLU A 1 112 ? -22.242 -3.574 5.351 1.00 80.50 112 GLU A O 1
ATOM 958 N N . VAL A 1 113 ? -22.034 -2.093 7.013 1.00 79.38 113 VAL A N 1
ATOM 959 C CA . VAL A 1 113 ? -21.410 -3.048 7.944 1.00 79.38 113 VAL A CA 1
ATOM 960 C C . VAL A 1 113 ? -22.368 -4.188 8.293 1.00 79.38 113 VAL A C 1
ATOM 962 O O . VAL A 1 113 ? -21.931 -5.337 8.374 1.00 79.38 113 VAL A O 1
ATOM 965 N N . ALA A 1 114 ? -23.657 -3.898 8.490 1.00 81.00 114 ALA A N 1
ATOM 966 C CA . ALA A 1 114 ? -24.658 -4.926 8.758 1.00 81.00 114 ALA A CA 1
ATOM 967 C C . ALA A 1 114 ? -24.811 -5.888 7.570 1.00 81.00 114 ALA A C 1
ATOM 969 O O . ALA A 1 114 ? -24.777 -7.101 7.766 1.00 81.00 114 ALA A O 1
ATOM 970 N N . GLU A 1 115 ? -24.879 -5.366 6.344 1.00 81.50 115 GLU A N 1
ATOM 971 C CA . GLU A 1 115 ? -24.959 -6.178 5.123 1.00 81.50 115 GLU A CA 1
ATOM 972 C C . GLU A 1 115 ? -23.711 -7.058 4.934 1.00 81.50 115 GLU A C 1
ATOM 974 O O . GLU A 1 115 ? -23.806 -8.245 4.610 1.00 81.50 115 GLU A O 1
ATOM 979 N N . VAL A 1 116 ? -22.518 -6.514 5.190 1.00 79.75 116 VAL A N 1
ATOM 980 C CA . VAL A 1 116 ? -21.267 -7.287 5.155 1.00 79.75 116 VAL A CA 1
ATOM 981 C C . VAL A 1 116 ? -21.287 -8.409 6.196 1.00 79.75 116 VAL A C 1
ATOM 983 O O . VAL A 1 116 ? -20.914 -9.540 5.884 1.00 79.75 116 VAL A O 1
ATOM 986 N N . LEU A 1 117 ? -21.752 -8.132 7.417 1.00 79.75 117 LEU A N 1
ATOM 987 C CA . LEU A 1 117 ? -21.865 -9.134 8.478 1.00 79.75 117 LEU A CA 1
ATOM 988 C C . LEU A 1 117 ? -22.866 -10.242 8.136 1.00 79.75 117 LEU A C 1
ATOM 990 O O . LEU A 1 117 ? -22.557 -11.412 8.357 1.00 79.75 117 LEU A O 1
ATOM 994 N N . GLU A 1 118 ? -24.022 -9.905 7.564 1.00 82.88 118 GLU A N 1
ATOM 995 C CA . GLU A 1 118 ? -25.009 -10.894 7.113 1.00 82.88 118 GLU A CA 1
ATOM 996 C C . GLU A 1 118 ? -24.435 -11.822 6.040 1.00 82.88 118 GLU A C 1
ATOM 998 O O . GLU A 1 118 ? -24.623 -13.035 6.109 1.00 82.88 118 GLU A O 1
ATOM 1003 N N . ASN A 1 119 ? -23.668 -11.281 5.092 1.00 79.06 119 ASN A N 1
ATOM 1004 C CA . ASN A 1 119 ? -23.002 -12.084 4.067 1.00 79.06 119 ASN A CA 1
ATOM 1005 C C . ASN A 1 119 ? -21.886 -12.971 4.649 1.00 79.06 119 ASN A C 1
ATOM 1007 O O . ASN A 1 119 ? -21.704 -14.111 4.218 1.00 79.06 119 ASN A O 1
ATOM 1011 N N . ILE A 1 120 ? -21.164 -12.480 5.659 1.00 80.62 120 ILE A N 1
ATOM 1012 C CA . ILE A 1 120 ? -20.092 -13.212 6.347 1.00 80.62 120 ILE A CA 1
ATOM 1013 C C . ILE A 1 120 ? -20.619 -14.390 7.176 1.00 80.62 120 ILE A C 1
ATOM 1015 O O . ILE A 1 120 ? -19.913 -15.389 7.298 1.00 80.62 120 ILE A O 1
ATOM 1019 N N . VAL A 1 121 ? -21.844 -14.326 7.715 1.00 75.75 121 VAL A N 1
ATOM 1020 C CA . VAL A 1 121 ? -22.459 -15.438 8.478 1.00 75.75 121 VAL A CA 1
ATOM 1021 C C . VAL A 1 121 ? -22.487 -16.744 7.671 1.00 75.75 121 VAL A C 1
ATOM 1023 O O . VAL A 1 121 ? -22.419 -17.828 8.250 1.00 75.75 121 VAL A O 1
ATOM 1026 N N . TYR A 1 122 ? -22.548 -16.652 6.343 1.00 75.38 122 TYR A N 1
ATOM 1027 C CA . TYR A 1 122 ? -22.562 -17.806 5.446 1.00 75.38 122 TYR A CA 1
ATOM 1028 C C . TYR A 1 122 ? -21.161 -18.278 5.018 1.00 75.38 122 TYR A C 1
ATOM 1030 O O . TYR A 1 122 ? -21.051 -19.272 4.299 1.00 75.38 122 TYR A O 1
ATOM 1038 N N . GLU A 1 123 ? -20.089 -17.606 5.453 1.00 77.31 123 GLU A N 1
ATOM 1039 C CA . GLU A 1 123 ? -18.703 -18.003 5.197 1.00 77.31 123 GLU A CA 1
ATOM 1040 C C . GLU A 1 123 ? -18.240 -19.020 6.265 1.00 77.31 123 GLU A C 1
ATOM 1042 O O . GLU A 1 123 ? -18.077 -18.672 7.438 1.00 77.31 123 GLU A O 1
ATOM 1047 N N . PRO A 1 124 ? -18.015 -20.295 5.898 1.00 71.12 124 PRO A N 1
ATOM 1048 C CA . PRO A 1 124 ? -17.842 -21.377 6.866 1.00 71.12 124 PRO A CA 1
ATOM 1049 C C . PRO A 1 124 ? -16.499 -21.359 7.608 1.00 71.12 124 PRO A C 1
ATOM 1051 O O . PRO A 1 124 ? -16.355 -22.074 8.600 1.00 71.12 124 PRO A O 1
ATOM 1054 N N . SER A 1 125 ? -15.503 -20.589 7.156 1.00 81.38 125 SER A N 1
ATOM 1055 C CA . SER A 1 125 ? -14.197 -20.523 7.819 1.00 81.38 125 SER A CA 1
ATOM 1056 C C . SER A 1 125 ? -14.174 -19.604 9.043 1.00 81.38 125 SER A C 1
ATOM 1058 O O . SER A 1 125 ? -13.216 -19.653 9.813 1.00 81.38 125 SER A O 1
ATOM 1060 N N . GLY A 1 126 ? -15.197 -18.761 9.228 1.00 75.75 126 GLY A N 1
ATOM 1061 C CA . GLY A 1 126 ? -15.270 -17.788 10.321 1.00 75.75 126 GLY A CA 1
ATOM 1062 C C . GLY A 1 126 ? -14.289 -16.615 10.186 1.00 75.75 126 GLY A C 1
ATOM 1063 O O . GLY A 1 126 ? -14.349 -15.673 10.978 1.00 75.75 126 GLY A O 1
ATOM 1064 N N . LYS A 1 127 ? -13.429 -16.612 9.158 1.00 78.12 127 LYS A N 1
ATOM 1065 C CA . LYS A 1 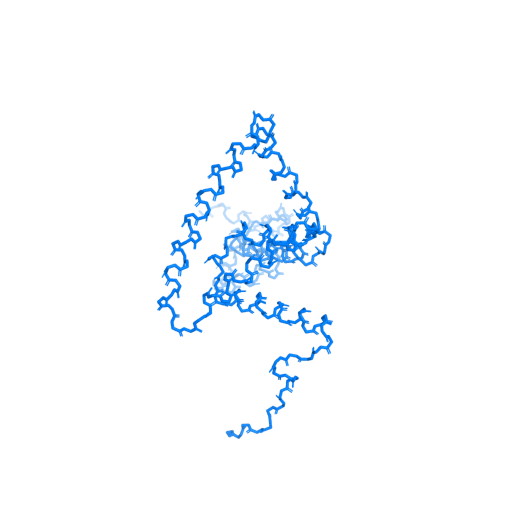127 ? -12.425 -15.564 8.918 1.00 78.12 127 LYS A CA 1
ATOM 1066 C C . LYS A 1 127 ? -13.053 -14.206 8.649 1.00 78.12 127 LYS A C 1
ATOM 1068 O O . LYS A 1 127 ? -12.448 -13.185 8.961 1.00 78.12 127 LYS A O 1
ATOM 1073 N N . GLY A 1 128 ? -14.270 -14.169 8.108 1.00 77.56 128 GLY A N 1
ATOM 1074 C CA . GLY A 1 128 ? -14.982 -12.906 7.933 1.00 77.56 128 GLY A CA 1
ATOM 1075 C C . GLY A 1 128 ? -15.196 -12.163 9.261 1.00 77.56 128 GLY A C 1
ATOM 1076 O O . GLY A 1 128 ? -14.982 -10.954 9.325 1.00 77.56 128 GLY A O 1
ATOM 1077 N N . PHE A 1 129 ? -15.509 -12.869 10.353 1.00 80.19 129 PHE A N 1
ATOM 1078 C CA . PHE A 1 129 ? -15.645 -12.241 11.673 1.00 80.19 129 PHE A CA 1
ATOM 1079 C C . PHE A 1 129 ? -14.303 -11.750 12.230 1.00 80.19 129 PHE A C 1
ATOM 1081 O O . PHE A 1 129 ? -14.254 -10.693 12.862 1.00 80.19 129 PHE A O 1
ATOM 1088 N N . GLU A 1 130 ? -13.208 -12.469 11.964 1.00 81.94 130 GLU A N 1
ATOM 1089 C CA . GLU A 1 130 ? -11.857 -12.020 12.324 1.00 81.94 130 GLU A CA 1
ATOM 1090 C C . GLU A 1 130 ? -11.479 -10.727 11.591 1.00 81.94 130 GLU A C 1
ATOM 1092 O O . GLU A 1 130 ? -10.925 -9.815 12.207 1.00 81.94 130 GLU A O 1
ATOM 1097 N N . ILE A 1 131 ? -11.836 -10.605 10.305 1.00 80.62 131 ILE A N 1
ATOM 1098 C CA . ILE A 1 131 ? -11.621 -9.385 9.513 1.00 80.62 131 ILE A CA 1
ATOM 1099 C C . ILE A 1 131 ? -12.378 -8.208 10.133 1.00 80.62 131 ILE A C 1
ATOM 1101 O O . ILE A 1 131 ? -11.776 -7.163 10.382 1.00 80.62 131 ILE A O 1
ATOM 1105 N N . VAL A 1 132 ? -13.672 -8.368 10.436 1.00 81.19 132 VAL A N 1
ATOM 1106 C CA . VAL A 1 132 ? -14.479 -7.291 11.038 1.00 81.19 132 VAL A CA 1
ATOM 1107 C C . VAL A 1 132 ? -13.938 -6.892 12.414 1.00 81.19 132 VAL A C 1
ATOM 1109 O O . VAL A 1 132 ? -13.805 -5.702 12.708 1.00 81.19 132 VAL A O 1
ATOM 1112 N N . SER A 1 133 ? -13.563 -7.868 13.244 1.00 82.19 133 SER A N 1
ATOM 1113 C CA . SER A 1 133 ? -12.941 -7.609 14.547 1.00 82.19 133 SER A CA 1
ATOM 1114 C C . SER A 1 133 ? -11.624 -6.834 14.408 1.00 82.19 133 SER A C 1
ATOM 1116 O O . SER A 1 133 ? -11.401 -5.845 15.112 1.00 82.19 133 SER A O 1
ATOM 1118 N N . GLY A 1 134 ? -10.779 -7.235 13.453 1.00 84.50 134 GLY A N 1
ATOM 1119 C CA . GLY A 1 134 ? -9.522 -6.565 13.138 1.00 84.50 134 GLY A CA 1
ATOM 1120 C C . GLY A 1 134 ? -9.720 -5.126 12.665 1.00 84.50 134 GLY A C 1
ATOM 1121 O O . GLY A 1 134 ? -9.032 -4.230 13.153 1.00 84.50 134 GLY A O 1
ATOM 1122 N N . LEU A 1 135 ? -10.693 -4.884 11.781 1.00 84.75 135 LEU A N 1
ATOM 1123 C CA . LEU A 1 135 ? -11.037 -3.541 11.309 1.00 84.75 135 LEU A CA 1
ATOM 1124 C C . LEU A 1 135 ? -11.515 -2.645 12.454 1.00 84.75 135 LEU A C 1
ATOM 1126 O O . LEU A 1 135 ? -11.049 -1.515 12.564 1.00 84.75 135 LEU A O 1
ATOM 1130 N N . ASN A 1 136 ? -12.374 -3.150 13.343 1.00 83.62 136 ASN A N 1
ATOM 1131 C CA . ASN A 1 136 ? -12.844 -2.392 14.504 1.00 83.62 136 ASN A CA 1
ATOM 1132 C C . ASN A 1 136 ? -11.701 -2.022 15.466 1.00 83.62 136 ASN A C 1
ATOM 1134 O O . ASN A 1 136 ? -11.636 -0.910 15.988 1.00 83.62 136 ASN A O 1
ATOM 1138 N N . LYS A 1 137 ? -10.760 -2.945 15.694 1.00 85.31 137 LYS A N 1
ATOM 1139 C CA . LYS A 1 137 ? -9.574 -2.657 16.508 1.00 85.31 137 LYS A CA 1
ATOM 1140 C C . LYS A 1 137 ? -8.687 -1.601 15.839 1.00 85.31 137 LYS A C 1
ATOM 1142 O O . LYS A 1 137 ? -8.274 -0.646 16.494 1.00 85.31 137 LYS A O 1
ATOM 1147 N N . LEU A 1 138 ? -8.437 -1.754 14.538 1.00 86.50 138 LEU A N 1
ATOM 1148 C CA . LEU A 1 138 ? -7.634 -0.830 13.740 1.00 86.50 138 LEU A CA 1
ATOM 1149 C C . LEU A 1 138 ? -8.217 0.590 13.762 1.00 86.50 138 LEU A C 1
ATOM 1151 O O . LEU A 1 138 ? -7.481 1.546 14.002 1.00 86.50 138 LEU A O 1
ATOM 1155 N N . THR A 1 139 ? -9.530 0.744 13.560 1.00 83.44 139 THR A N 1
ATOM 1156 C CA . THR A 1 139 ? -10.193 2.057 13.600 1.00 83.44 139 THR A CA 1
ATOM 1157 C C . THR A 1 139 ? -10.100 2.710 14.972 1.00 83.44 139 THR A C 1
ATOM 1159 O O . THR A 1 139 ? -9.819 3.906 15.041 1.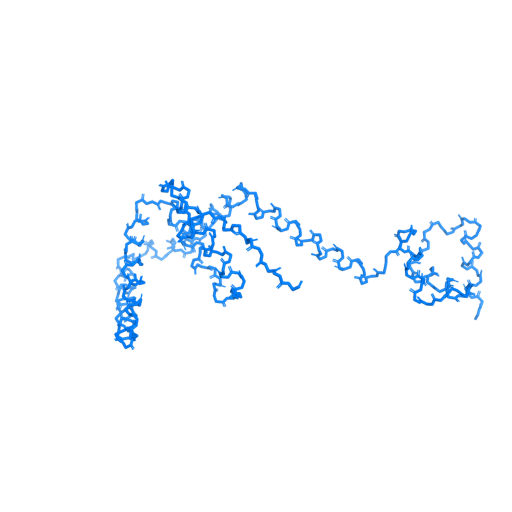00 83.44 139 THR A O 1
ATOM 1162 N N . GLY A 1 140 ? -10.235 1.939 16.055 1.00 82.12 140 GLY A N 1
ATOM 1163 C CA . GLY A 1 140 ? -10.020 2.433 17.415 1.00 82.12 140 GLY A CA 1
ATOM 1164 C C . GLY A 1 140 ? -8.592 2.938 17.656 1.00 82.12 140 GLY A C 1
ATOM 1165 O O . GLY A 1 140 ? -8.401 4.029 18.192 1.00 82.12 140 GLY A O 1
ATOM 1166 N N . GLU A 1 141 ? -7.577 2.184 17.226 1.00 85.00 141 GLU A N 1
ATOM 1167 C CA . GLU A 1 141 ? -6.165 2.551 17.422 1.00 85.00 141 GLU A CA 1
ATOM 1168 C C . GLU A 1 141 ? -5.738 3.769 16.585 1.00 85.00 141 GLU A C 1
ATOM 1170 O O . GLU A 1 141 ? -4.926 4.585 17.036 1.00 85.00 141 GLU A O 1
ATOM 1175 N N . MET A 1 142 ? -6.316 3.945 15.392 1.00 85.06 142 MET A N 1
ATOM 1176 C CA . MET A 1 142 ? -6.033 5.092 14.521 1.00 85.06 142 MET A CA 1
ATOM 1177 C C . MET A 1 142 ? -6.395 6.444 15.149 1.00 85.06 142 MET A C 1
ATOM 1179 O O . MET A 1 142 ? -5.753 7.442 14.825 1.00 85.06 142 MET A O 1
ATOM 1183 N N . ILE A 1 143 ? -7.373 6.492 16.062 1.00 77.00 143 ILE A N 1
ATOM 1184 C CA . ILE A 1 143 ? -7.811 7.737 16.721 1.00 77.00 143 ILE A CA 1
ATOM 1185 C C . ILE A 1 143 ? -6.652 8.407 17.469 1.00 77.00 143 ILE A C 1
ATOM 1187 O O . ILE A 1 143 ? -6.545 9.632 17.493 1.00 77.00 143 ILE A O 1
ATOM 1191 N N . LEU A 1 144 ? -5.775 7.605 18.074 1.00 81.00 144 LEU A N 1
ATOM 1192 C CA . LEU A 1 144 ? -4.683 8.086 18.923 1.00 81.00 144 LEU A CA 1
ATOM 1193 C C . LEU A 1 144 ? -3.311 7.989 18.241 1.00 81.00 144 LEU A C 1
ATOM 1195 O O . LEU A 1 144 ? -2.328 8.511 18.765 1.00 81.00 144 LEU A O 1
ATOM 1199 N N . ASN A 1 145 ? -3.228 7.350 17.070 1.00 81.19 145 ASN A N 1
ATOM 1200 C CA . ASN A 1 145 ? -1.977 7.106 16.363 1.00 81.19 145 ASN A CA 1
ATOM 1201 C C . ASN A 1 145 ? -2.008 7.676 14.936 1.00 81.19 145 ASN A C 1
ATOM 1203 O O . ASN A 1 145 ? -2.439 7.028 13.982 1.00 81.19 145 ASN A O 1
ATOM 1207 N N . LYS A 1 146 ? -1.454 8.886 14.781 1.00 78.94 146 LYS A N 1
ATOM 1208 C CA . LYS A 1 146 ? -1.375 9.591 13.491 1.00 78.94 146 LYS A CA 1
ATOM 1209 C C . LYS A 1 146 ? -0.607 8.813 12.415 1.00 78.94 146 LYS A C 1
ATOM 1211 O O . LYS A 1 146 ? -0.979 8.856 11.245 1.00 78.94 146 LYS A O 1
ATOM 1216 N N . GLN A 1 147 ? 0.470 8.118 12.785 1.00 78.56 147 GLN A N 1
ATOM 1217 C CA . GLN A 1 147 ? 1.259 7.343 11.821 1.00 78.56 147 GLN A CA 1
ATOM 1218 C C . GLN A 1 147 ? 0.444 6.167 11.278 1.00 78.56 147 GLN A C 1
ATOM 1220 O O . GLN A 1 147 ? 0.406 5.958 10.066 1.00 78.56 147 GLN A O 1
ATOM 1225 N N . LEU A 1 148 ? -0.265 5.461 12.162 1.00 83.25 148 LEU A N 1
ATOM 1226 C CA . LEU A 1 148 ? -1.163 4.372 11.788 1.00 83.25 148 LEU A CA 1
ATOM 1227 C C . LEU A 1 148 ? -2.328 4.866 10.921 1.00 83.25 148 LEU A C 1
ATOM 1229 O O . LEU A 1 148 ? -2.652 4.223 9.924 1.00 83.25 148 LEU A O 1
ATOM 1233 N N . PHE A 1 149 ? -2.911 6.023 11.247 1.00 82.44 149 PHE A N 1
ATOM 1234 C CA . PHE A 1 149 ? -3.952 6.653 10.432 1.00 82.44 149 PHE A CA 1
ATOM 1235 C C . PHE A 1 149 ? -3.469 6.939 9.002 1.00 82.44 149 PHE A C 1
ATOM 1237 O O . PHE A 1 149 ? -4.111 6.532 8.033 1.00 82.44 149 PHE A O 1
ATOM 1244 N N . ASN A 1 150 ? -2.302 7.574 8.855 1.00 78.81 150 ASN A N 1
ATOM 1245 C CA . ASN A 1 150 ? -1.742 7.913 7.545 1.00 78.81 150 ASN A CA 1
ATOM 1246 C C . ASN A 1 150 ? -1.384 6.668 6.722 1.00 78.81 150 ASN A C 1
ATOM 1248 O O . ASN A 1 150 ? -1.698 6.609 5.532 1.00 78.81 150 ASN A O 1
ATOM 1252 N N . PHE A 1 151 ? -0.761 5.668 7.355 1.00 84.31 151 PHE A N 1
ATOM 1253 C CA . PHE A 1 151 ? -0.456 4.384 6.722 1.00 84.31 151 PHE A CA 1
ATOM 1254 C C . PHE A 1 151 ? -1.727 3.712 6.192 1.00 84.31 151 PHE A C 1
ATOM 1256 O O . PHE A 1 151 ? -1.816 3.385 5.010 1.00 84.31 151 PHE A O 1
ATOM 1263 N N . THR A 1 152 ? -2.730 3.566 7.057 1.00 85.56 152 THR A N 1
ATOM 1264 C CA . THR A 1 152 ? -3.983 2.874 6.743 1.00 85.56 152 THR A CA 1
ATOM 1265 C C . THR A 1 152 ? -4.760 3.610 5.653 1.00 85.56 152 THR A C 1
ATOM 1267 O O . THR A 1 152 ? -5.219 2.992 4.696 1.00 85.56 152 THR A O 1
ATOM 1270 N N . SER A 1 153 ? -4.829 4.942 5.731 1.00 81.25 153 SER A N 1
ATOM 1271 C CA . SER A 1 153 ? -5.448 5.780 4.701 1.00 81.25 153 SER A CA 1
ATOM 1272 C C . SER A 1 153 ? -4.782 5.596 3.337 1.00 81.25 153 SER A C 1
ATOM 1274 O O . SER A 1 153 ? -5.474 5.413 2.339 1.00 81.25 153 SER A O 1
ATOM 1276 N N . LYS A 1 154 ? -3.444 5.586 3.262 1.00 81.75 154 LYS A N 1
ATOM 1277 C CA . LYS A 1 154 ? -2.744 5.345 1.991 1.00 81.75 154 LYS A CA 1
ATOM 1278 C C . LYS A 1 154 ? -2.991 3.927 1.474 1.00 81.75 154 LYS A C 1
ATOM 1280 O O . LYS A 1 154 ? -3.222 3.765 0.278 1.00 81.75 154 LYS A O 1
ATOM 1285 N N . LEU A 1 155 ? -2.961 2.926 2.355 1.00 85.69 155 LEU A N 1
ATOM 1286 C CA . LEU A 1 155 ? -3.163 1.523 1.993 1.00 85.69 155 LEU A CA 1
ATOM 1287 C C . LEU A 1 155 ? -4.553 1.288 1.388 1.00 85.69 155 LEU A C 1
ATOM 1289 O O . LEU A 1 155 ? -4.645 0.744 0.295 1.00 85.69 155 LEU A O 1
ATOM 1293 N N . PHE A 1 156 ? -5.618 1.741 2.053 1.00 81.94 156 PHE A N 1
ATOM 1294 C CA . PHE A 1 156 ? -6.994 1.514 1.595 1.00 81.94 156 PHE A CA 1
ATOM 1295 C C . PHE A 1 156 ? -7.454 2.469 0.486 1.00 81.94 156 PHE A C 1
ATOM 1297 O O . PHE A 1 156 ? -8.335 2.108 -0.283 1.00 81.94 156 PHE A O 1
ATOM 1304 N N . ASN A 1 157 ? -6.848 3.656 0.349 1.00 76.44 157 ASN A N 1
ATOM 1305 C CA . ASN A 1 157 ? -7.080 4.519 -0.819 1.00 76.44 157 ASN A CA 1
ATOM 1306 C C . ASN A 1 157 ? -6.285 4.082 -2.060 1.00 76.44 157 ASN A C 1
ATOM 1308 O O . ASN A 1 157 ? -6.434 4.680 -3.126 1.00 76.44 157 ASN A O 1
ATOM 1312 N N . SER A 1 158 ? -5.406 3.087 -1.926 1.00 76.00 158 SER A N 1
ATOM 1313 C CA . SER A 1 158 ? -4.744 2.468 -3.071 1.00 76.00 158 SER A CA 1
ATOM 1314 C C . SER A 1 158 ? -5.682 1.464 -3.738 1.00 76.00 158 SER A C 1
ATOM 1316 O O . SER A 1 158 ? -6.538 0.871 -3.086 1.00 76.00 158 SER A O 1
ATOM 1318 N N . ASP A 1 159 ? -5.501 1.234 -5.038 1.00 77.69 159 ASP A N 1
ATOM 1319 C CA . ASP A 1 159 ? -6.290 0.263 -5.803 1.00 77.69 159 ASP A CA 1
ATOM 1320 C C . ASP A 1 159 ? -5.813 -1.173 -5.505 1.00 77.69 159 ASP A C 1
ATOM 1322 O O . ASP A 1 159 ? -5.198 -1.838 -6.339 1.00 77.69 159 ASP A O 1
ATOM 1326 N N . LEU A 1 160 ? -6.028 -1.626 -4.261 1.00 82.00 160 LEU A N 1
ATOM 1327 C CA . LEU A 1 160 ? -5.638 -2.955 -3.776 1.00 82.00 160 LEU A CA 1
ATOM 1328 C C . LEU A 1 160 ? -6.151 -4.099 -4.670 1.00 82.00 160 LEU A C 1
ATOM 1330 O O . LEU A 1 160 ? -5.384 -5.042 -4.872 1.00 82.00 160 LEU A O 1
ATOM 1334 N N . PRO A 1 161 ? -7.365 -4.037 -5.261 1.00 83.94 161 PRO A N 1
ATOM 1335 C CA . PRO A 1 161 ? -7.831 -5.058 -6.201 1.00 83.94 161 PRO A CA 1
ATOM 1336 C C . PRO A 1 161 ? -6.969 -5.231 -7.460 1.00 83.94 161 PRO A C 1
ATOM 1338 O O . PRO A 1 161 ? -7.070 -6.264 -8.115 1.00 83.94 161 PRO A O 1
ATOM 1341 N N . ARG A 1 162 ? -6.116 -4.258 -7.815 1.00 83.56 162 ARG A N 1
ATOM 1342 C CA . ARG A 1 162 ? -5.168 -4.389 -8.938 1.00 83.56 162 ARG A CA 1
ATOM 1343 C C . ARG A 1 162 ? -3.907 -5.177 -8.600 1.00 83.56 162 ARG A C 1
ATOM 1345 O O . ARG A 1 162 ? -3.107 -5.423 -9.501 1.00 83.56 162 ARG A O 1
ATOM 1352 N N . LEU A 1 163 ? -3.685 -5.529 -7.334 1.00 84.25 163 LEU A N 1
ATOM 1353 C CA . LEU A 1 163 ? -2.551 -6.368 -6.966 1.00 84.25 163 LEU A CA 1
ATOM 1354 C C . LEU A 1 163 ? -2.751 -7.771 -7.540 1.00 84.25 163 LEU A C 1
ATOM 1356 O O . LEU A 1 163 ? -3.726 -8.452 -7.230 1.00 84.25 163 LEU A O 1
ATOM 1360 N N . ASP A 1 164 ? -1.798 -8.208 -8.357 1.00 87.25 164 ASP A N 1
ATOM 1361 C CA . ASP A 1 164 ? -1.715 -9.601 -8.773 1.00 87.25 164 ASP A CA 1
ATOM 1362 C C . ASP A 1 164 ? -1.293 -10.500 -7.595 1.00 87.25 164 ASP A C 1
ATOM 1364 O O . ASP A 1 164 ? -0.921 -10.038 -6.511 1.00 87.25 164 ASP A O 1
ATOM 1368 N N . GLU A 1 165 ? -1.357 -11.818 -7.791 1.00 84.88 165 GLU A N 1
ATOM 1369 C CA . GLU A 1 165 ? -1.025 -12.794 -6.748 1.00 84.88 165 GLU A CA 1
ATOM 1370 C C . GLU A 1 165 ? 0.386 -12.584 -6.177 1.00 84.88 165 GLU A C 1
ATOM 1372 O O . GLU A 1 165 ? 0.593 -12.646 -4.963 1.00 84.88 165 GLU A O 1
ATOM 1377 N N . GLN A 1 166 ? 1.356 -12.262 -7.037 1.00 82.88 166 GLN A N 1
ATOM 1378 C CA . GLN A 1 166 ? 2.732 -12.006 -6.616 1.00 82.88 166 GLN A CA 1
ATOM 1379 C C . GLN A 1 166 ? 2.839 -10.746 -5.752 1.00 82.88 166 GLN A C 1
ATOM 1381 O O . GLN A 1 166 ? 3.520 -10.758 -4.720 1.00 82.88 166 GLN A O 1
ATOM 1386 N N . GLY A 1 167 ? 2.151 -9.671 -6.137 1.00 82.19 167 GLY A N 1
ATOM 1387 C CA . GLY A 1 167 ? 2.055 -8.432 -5.377 1.00 82.19 167 GLY A CA 1
ATOM 1388 C C . GLY A 1 167 ? 1.416 -8.650 -4.008 1.00 82.19 167 GLY A C 1
ATOM 1389 O O . GLY A 1 167 ? 1.973 -8.216 -2.997 1.00 82.19 167 GLY A O 1
ATOM 1390 N N . MET A 1 168 ? 0.309 -9.395 -3.953 1.00 86.69 168 MET A N 1
ATOM 1391 C CA . MET A 1 168 ? -0.356 -9.756 -2.696 1.00 86.69 168 MET A CA 1
ATOM 1392 C C . MET A 1 168 ? 0.568 -10.561 -1.769 1.00 86.69 168 MET A C 1
ATOM 1394 O O . MET A 1 168 ? 0.715 -10.222 -0.591 1.00 86.69 168 MET A O 1
ATOM 1398 N N . LEU A 1 169 ? 1.262 -11.577 -2.297 1.00 84.00 169 LEU A N 1
ATOM 1399 C CA . LEU A 1 169 ? 2.223 -12.380 -1.530 1.00 84.00 169 LEU A CA 1
ATOM 1400 C C . LEU A 1 169 ? 3.395 -11.545 -1.007 1.00 84.00 169 LEU A C 1
ATOM 1402 O O . LEU A 1 169 ? 3.844 -11.753 0.123 1.00 84.00 169 LEU A O 1
ATOM 1406 N N . LYS A 1 170 ? 3.884 -10.586 -1.799 1.00 85.31 170 LYS A N 1
ATOM 1407 C CA . LYS A 1 170 ? 4.959 -9.681 -1.384 1.00 85.31 170 LYS A CA 1
ATOM 1408 C C . LYS A 1 170 ? 4.532 -8.822 -0.195 1.00 85.31 170 LYS A C 1
ATOM 1410 O O . LYS A 1 170 ? 5.273 -8.755 0.783 1.00 85.31 170 LYS A O 1
ATOM 1415 N N . VAL A 1 171 ? 3.343 -8.218 -0.252 1.00 85.81 171 VAL A N 1
ATOM 1416 C CA . VAL A 1 171 ? 2.797 -7.411 0.853 1.00 85.81 171 VAL A CA 1
ATOM 1417 C C . VAL A 1 171 ? 2.648 -8.260 2.116 1.00 85.81 171 VAL A C 1
ATOM 1419 O O . VAL A 1 171 ? 3.164 -7.881 3.167 1.00 85.81 171 VAL A O 1
ATOM 1422 N N . LEU A 1 172 ? 2.022 -9.437 2.010 1.00 85.19 172 LEU A N 1
ATOM 1423 C CA . LEU A 1 172 ? 1.846 -10.354 3.143 1.00 85.19 172 LEU A CA 1
ATOM 1424 C C . LEU A 1 172 ? 3.182 -10.762 3.767 1.00 85.19 172 LEU A C 1
ATOM 1426 O O . LEU A 1 172 ? 3.330 -10.743 4.989 1.00 85.19 172 LEU A O 1
ATOM 1430 N N . LYS A 1 173 ? 4.173 -11.096 2.936 1.00 81.19 173 LYS A N 1
ATOM 1431 C CA . LYS A 1 173 ? 5.512 -11.456 3.401 1.00 81.19 173 LYS A CA 1
ATOM 1432 C C . LYS A 1 173 ? 6.158 -10.313 4.181 1.00 81.19 173 LYS A C 1
ATOM 1434 O O . LYS A 1 173 ? 6.658 -10.556 5.276 1.00 81.19 173 LYS A O 1
ATOM 1439 N N . THR A 1 174 ? 6.112 -9.088 3.660 1.00 86.75 174 THR A N 1
ATOM 1440 C CA . THR A 1 174 ? 6.673 -7.916 4.344 1.00 86.75 174 THR A CA 1
ATOM 1441 C C . THR A 1 174 ? 5.975 -7.650 5.678 1.00 86.75 174 THR A C 1
ATOM 1443 O O . THR A 1 174 ? 6.654 -7.413 6.673 1.00 86.75 174 THR A O 1
ATOM 1446 N N . VAL A 1 175 ? 4.642 -7.761 5.740 1.00 85.00 175 VAL A N 1
ATOM 1447 C CA . VAL A 1 175 ? 3.893 -7.626 7.003 1.00 85.00 175 VAL A CA 1
ATOM 1448 C C . VAL A 1 175 ? 4.361 -8.665 8.023 1.00 85.00 175 VAL A C 1
ATOM 1450 O O . VAL A 1 175 ? 4.701 -8.310 9.148 1.00 85.00 175 VAL A O 1
ATOM 1453 N N . ILE A 1 176 ? 4.455 -9.936 7.620 1.00 79.56 176 ILE A N 1
ATOM 1454 C CA . ILE A 1 176 ? 4.919 -11.027 8.487 1.00 79.56 176 ILE A CA 1
ATOM 1455 C C . ILE A 1 176 ? 6.351 -10.773 8.974 1.00 79.56 176 ILE A C 1
ATOM 1457 O O . ILE A 1 176 ? 6.642 -10.962 10.155 1.00 79.56 176 ILE A O 1
ATOM 1461 N N . GLU A 1 177 ? 7.265 -10.374 8.091 1.00 82.31 177 GLU A N 1
ATOM 1462 C CA . GLU A 1 177 ? 8.659 -10.080 8.442 1.00 82.31 177 GLU A CA 1
ATOM 1463 C C . GLU A 1 177 ? 8.761 -8.948 9.472 1.00 82.31 177 GLU A C 1
ATOM 1465 O O . GLU A 1 177 ? 9.476 -9.095 10.466 1.00 82.31 177 GLU A O 1
ATOM 1470 N N . GLU A 1 178 ? 7.991 -7.873 9.303 1.00 83.19 178 GLU A N 1
ATOM 1471 C CA . GLU A 1 178 ? 7.974 -6.744 10.234 1.00 83.19 178 GLU A CA 1
ATOM 1472 C C . GLU A 1 178 ? 7.322 -7.089 11.580 1.00 83.19 178 GLU A C 1
ATOM 1474 O O . GLU A 1 178 ? 7.865 -6.733 12.629 1.00 83.19 178 GLU A O 1
ATOM 1479 N N . THR A 1 179 ? 6.221 -7.849 11.594 1.00 77.62 179 THR A N 1
ATOM 1480 C CA . THR A 1 179 ? 5.615 -8.345 12.844 1.00 77.62 179 THR A CA 1
ATOM 1481 C C . THR A 1 179 ? 6.597 -9.222 13.621 1.00 77.62 179 THR A C 1
ATOM 1483 O O . THR A 1 179 ? 6.789 -9.036 14.822 1.00 77.62 179 THR A O 1
ATOM 1486 N N . ASN A 1 180 ? 7.289 -10.129 12.929 1.00 75.12 180 ASN A N 1
ATOM 1487 C CA . ASN A 1 180 ? 8.323 -10.977 13.521 1.00 75.12 180 ASN A CA 1
ATOM 1488 C C . ASN A 1 180 ? 9.499 -10.154 14.067 1.00 75.12 180 ASN A C 1
ATOM 1490 O O . ASN A 1 180 ? 9.960 -10.395 15.184 1.00 75.12 180 ASN A O 1
ATOM 1494 N N . ARG A 1 181 ? 9.958 -9.139 13.319 1.00 85.19 181 ARG A N 1
ATOM 1495 C CA . ARG A 1 181 ? 11.013 -8.213 13.757 1.00 85.19 181 ARG A CA 1
ATOM 1496 C C . ARG A 1 181 ? 10.634 -7.502 15.058 1.00 85.19 181 ARG A C 1
ATOM 1498 O O . ARG A 1 181 ? 11.473 -7.414 15.954 1.00 85.19 181 ARG A O 1
ATOM 1505 N N . ILE A 1 182 ? 9.392 -7.023 15.171 1.00 76.00 182 ILE A N 1
ATOM 1506 C CA . ILE A 1 182 ? 8.868 -6.352 16.373 1.00 76.00 182 ILE A CA 1
ATOM 1507 C C . ILE A 1 182 ? 8.779 -7.332 17.549 1.00 76.00 182 ILE A C 1
ATOM 1509 O O . ILE A 1 182 ? 9.269 -7.030 18.638 1.00 76.00 182 ILE A O 1
ATOM 1513 N N . ASN A 1 183 ? 8.230 -8.527 17.319 1.00 72.19 183 ASN A N 1
ATOM 1514 C CA . ASN A 1 183 ? 8.055 -9.546 18.356 1.00 72.19 183 ASN A CA 1
ATOM 1515 C C . ASN A 1 183 ? 9.368 -10.246 18.748 1.00 72.19 183 ASN A C 1
ATOM 1517 O O . ASN A 1 183 ? 9.391 -11.028 19.695 1.00 72.19 183 ASN A O 1
ATOM 1521 N N . LYS A 1 184 ? 10.477 -9.970 18.042 1.00 68.56 184 LYS A N 1
ATOM 1522 C CA . LYS A 1 184 ? 11.750 -10.716 18.126 1.00 68.56 184 LYS A CA 1
ATOM 1523 C C . LYS A 1 184 ? 11.578 -12.218 17.853 1.00 68.56 184 LYS A C 1
ATOM 1525 O O . LYS A 1 184 ? 12.441 -13.024 18.205 1.00 68.56 184 LYS A O 1
ATOM 1530 N N . GLU A 1 185 ? 10.478 -12.589 17.211 1.00 55.31 185 GLU A N 1
ATOM 1531 C CA . GLU A 1 185 ? 10.143 -13.953 16.828 1.00 55.31 185 GLU A CA 1
ATOM 1532 C C . GLU A 1 185 ? 10.724 -14.242 15.437 1.00 55.31 185 GLU A C 1
ATOM 1534 O O . GLU A 1 185 ? 10.850 -13.361 14.590 1.00 55.31 185 GLU A O 1
ATOM 1539 N N . LYS A 1 186 ? 11.146 -15.486 15.187 1.00 50.16 186 LYS A N 1
ATOM 1540 C CA . LYS A 1 186 ? 11.434 -15.960 13.822 1.00 50.16 186 LYS A CA 1
ATOM 1541 C C . LYS A 1 186 ? 10.128 -16.519 13.268 1.00 50.16 186 LYS A C 1
ATOM 1543 O O . LYS A 1 186 ? 9.395 -17.123 14.036 1.00 50.16 186 LYS A O 1
ATOM 1548 N N . THR A 1 187 ? 9.889 -16.315 11.970 1.00 49.34 187 THR A N 1
ATOM 1549 C CA . THR A 1 187 ? 8.666 -16.663 11.214 1.00 49.34 187 THR A CA 1
ATOM 1550 C C . THR A 1 187 ? 7.899 -17.900 11.703 1.00 49.34 187 THR A C 1
ATOM 1552 O O . THR A 1 187 ? 8.494 -18.853 12.194 1.00 49.34 187 THR A O 1
ATOM 1555 N N . ALA A 1 188 ? 6.595 -17.981 11.405 1.00 50.16 188 ALA A N 1
ATOM 1556 C CA . ALA A 1 188 ? 5.769 -19.186 11.602 1.00 50.16 188 ALA A CA 1
ATOM 1557 C C . ALA A 1 188 ? 6.288 -20.467 10.885 1.00 50.16 188 ALA A C 1
ATOM 1559 O O . ALA A 1 188 ? 5.739 -21.546 11.081 1.00 50.16 188 ALA A O 1
ATOM 1560 N N . PHE A 1 189 ? 7.369 -20.370 10.095 1.00 48.12 189 PHE A N 1
ATOM 1561 C CA . PHE A 1 189 ? 8.118 -21.492 9.506 1.00 48.12 189 PHE A CA 1
ATOM 1562 C C . PHE A 1 189 ? 9.602 -21.552 9.935 1.00 48.12 189 PHE A C 1
ATOM 1564 O O . PHE A 1 189 ? 10.404 -22.211 9.284 1.00 48.12 189 PHE A O 1
ATOM 1571 N N . GLY A 1 190 ? 9.979 -20.873 11.024 1.00 47.34 190 GLY A N 1
ATOM 1572 C CA . GLY A 1 190 ? 11.187 -21.084 11.828 1.00 47.34 190 GLY A CA 1
ATOM 1573 C C . GLY A 1 190 ? 12.492 -21.395 11.077 1.00 47.34 190 GLY A C 1
ATOM 1574 O O . GLY A 1 190 ? 12.977 -22.516 11.162 1.00 47.34 190 GLY A O 1
ATOM 1575 N N . LYS A 1 191 ? 13.128 -20.390 10.447 1.00 41.59 191 LYS A N 1
ATOM 1576 C CA . LYS A 1 191 ? 14.381 -20.477 9.636 1.00 41.59 191 LYS A CA 1
ATOM 1577 C C . LYS A 1 191 ? 14.251 -21.284 8.318 1.00 41.59 191 LYS A C 1
ATOM 1579 O O . LYS A 1 191 ? 13.434 -22.191 8.227 1.00 41.59 191 LYS A O 1
ATOM 1584 N N . PRO A 1 192 ? 15.099 -21.031 7.291 1.00 44.22 192 PRO A N 1
ATOM 1585 C CA . PRO A 1 192 ? 15.150 -21.908 6.123 1.00 44.22 192 PRO A CA 1
ATOM 1586 C C . PRO A 1 192 ? 15.538 -23.334 6.537 1.00 44.22 192 PRO A C 1
ATOM 1588 O O . PRO A 1 192 ? 16.578 -23.553 7.166 1.00 44.22 192 PRO A O 1
ATOM 1591 N N . LYS A 1 193 ? 14.718 -24.307 6.139 1.00 41.03 193 LYS A N 1
ATOM 1592 C CA . LYS A 1 193 ? 15.034 -25.736 6.199 1.00 41.03 193 LYS A CA 1
ATOM 1593 C C . LYS A 1 193 ? 16.088 -26.041 5.123 1.00 41.03 193 LYS A C 1
ATOM 1595 O O . LYS A 1 193 ? 15.850 -25.786 3.946 1.00 41.03 193 LYS A O 1
ATOM 1600 N N . LYS A 1 194 ? 17.252 -26.586 5.497 1.00 40.16 194 LYS A N 1
ATOM 1601 C CA . LYS A 1 194 ? 18.199 -27.167 4.524 1.00 40.16 194 LYS A CA 1
ATOM 1602 C C . LYS A 1 194 ? 17.536 -28.381 3.857 1.00 40.16 194 LYS A C 1
ATOM 1604 O O . LYS A 1 194 ? 17.161 -29.318 4.557 1.00 40.16 194 LYS A O 1
ATOM 1609 N N . LEU A 1 195 ? 17.415 -28.381 2.528 1.00 36.44 195 LEU A N 1
ATOM 1610 C CA . LEU A 1 195 ? 17.045 -29.569 1.750 1.00 36.44 195 LEU A CA 1
ATOM 1611 C C . LEU A 1 195 ? 18.278 -30.473 1.609 1.00 36.44 195 LEU A C 1
ATOM 1613 O O . LEU A 1 195 ? 19.137 -30.240 0.764 1.00 36.44 195 LEU A O 1
ATOM 1617 N N . SER A 1 196 ? 18.390 -31.494 2.456 1.00 43.47 196 SER A N 1
ATOM 1618 C CA . SER A 1 196 ? 19.327 -32.601 2.249 1.00 43.47 196 SER A CA 1
ATOM 1619 C C . SER A 1 196 ? 18.657 -33.680 1.388 1.00 43.47 196 SER A C 1
ATOM 1621 O O . SER A 1 196 ? 17.764 -34.373 1.867 1.00 43.47 196 SER A O 1
ATOM 1623 N N . HIS A 1 197 ? 19.137 -33.812 0.145 1.00 39.53 197 HIS A N 1
ATOM 1624 C CA . HIS A 1 197 ? 18.903 -34.900 -0.821 1.00 39.53 197 HIS A CA 1
ATOM 1625 C C . HIS A 1 197 ? 17.539 -34.943 -1.537 1.00 39.53 197 HIS A C 1
ATOM 1627 O O . HIS A 1 197 ? 16.658 -35.719 -1.185 1.00 39.53 197 HIS A O 1
ATOM 1633 N N . LEU A 1 198 ? 17.439 -34.234 -2.665 1.00 29.00 198 LEU A N 1
ATOM 1634 C CA . LEU A 1 198 ? 16.840 -34.835 -3.859 1.00 29.00 198 LEU A CA 1
ATOM 1635 C C . LEU A 1 198 ? 17.968 -35.564 -4.592 1.00 29.00 198 LEU A C 1
ATOM 1637 O O . LEU A 1 198 ? 18.828 -34.937 -5.206 1.00 29.00 198 LEU A O 1
ATOM 1641 N N . LYS A 1 199 ? 17.990 -36.893 -4.449 1.00 36.28 199 LYS A N 1
ATOM 1642 C CA . LYS A 1 199 ? 18.526 -37.759 -5.496 1.00 36.28 199 LYS A CA 1
ATOM 1643 C C . LYS A 1 199 ? 17.564 -37.654 -6.678 1.00 36.28 199 LYS A C 1
ATOM 1645 O O . LYS A 1 199 ? 16.387 -37.978 -6.518 1.00 36.28 199 LYS A O 1
ATOM 1650 N N . VAL A 1 200 ? 18.082 -37.238 -7.823 1.00 34.97 200 VAL A N 1
ATOM 1651 C CA . VAL A 1 200 ? 17.839 -37.952 -9.078 1.00 34.97 200 VAL A CA 1
ATOM 1652 C C . VAL A 1 200 ? 19.184 -38.539 -9.467 1.00 34.97 200 VAL A C 1
ATOM 1654 O O . VAL A 1 200 ? 20.173 -37.775 -9.382 1.00 34.97 200 VAL A O 1
#

Secondary structure (DSSP, 8-state):
-HHHHHHHHHHHTTS-SS--HHHHHHHHHHTT--HHHHHHHHHHTT---HHHHHHHHHHHHHHHHHHHHT-HHHHHHHHHHHHHHHHHHHHHHHHHHHHHHHHHHHHHHHHHHHHHHHHHTT-TTSHHHHHHHHHHHHHHHHTT-HHHHHHHHHHHTS-GGG--HHHHHHHHHHHHHHHHHHHT---TT-SPPP------